Protein AF-0000000082404722 (afdb_homodimer)

Organism: Rhodococcus erythropolis (NCBI:txid1833)

Radius of gyration: 27.26 Å; Cα contacts (8 Å, |Δi|>4): 667; chains: 2; bounding box: 58×121×66 Å

Sequence (352 aa):
MTGVDVEQLDLLPPAKVPKVTERDMLDLLNGRYHKDYANGPRYVGAEHVRSHAGFGAQRTADYMAMDLWPGVPYGSKIALHGHEVKVSRSDWLTELKTPEKAEEFKRYMDYWWLVVSDPAIVKPGELPEGWGLMIKSGNAIRVKKAAPKLDPLPMPKPLMACLLRAVSKTAKRGVAMTGVDVEQLDLLPPAKVPKVTERDMLDLLNGRYHKDYANGPRYVGAEHVRSHAGFGAQRTADYMAMDLWPGVPYGSKIALHGHEVKVSRSDWLTELKTPEKAEEFKRYMDYWWLVVSDPAIVKPGELPEGWGLMIKSGNAIRVKKAAPKLDPLPMPKPLMACLLRAVSKTAKRGVA

Nearest PDB structures (foldseek):
  3dnx-assembly1_A-2  TM=6.876E-01  e=2.064E-07  Ruegeria pomeroyi
  7dq5-assembly1_B  TM=5.515E-01  e=3.996E-01  Embleya scabrispora
  5yz4-assembly1_A  TM=5.253E-01  e=2.112E-01  Schizosaccharomyces pombe 972h-
  8bao-assembly1_B  TM=4.956E-01  e=9.155E-01  Dysgonamonadaceae bacterium
  3dnx-assembly1_A-2  TM=6.877E-01  e=2.052E-07  Ruegeria pomeroyi

Structure (mmCIF, N/CA/C/O backbone):
data_AF-0000000082404722-model_v1
#
loop_
_entity.id
_entity.type
_entity.pdbx_description
1 polymer 'Uncharacterized protein'
#
loop_
_atom_site.group_PDB
_atom_site.id
_atom_site.type_symbol
_atom_site.label_atom_id
_atom_site.label_alt_id
_atom_site.label_comp_id
_atom_site.label_asym_id
_atom_site.label_entity_id
_atom_site.label_seq_id
_atom_site.pdbx_PDB_ins_code
_atom_site.Cartn_x
_atom_site.Cartn_y
_atom_site.Cartn_z
_atom_site.occupancy
_atom_site.B_iso_or_equiv
_atom_site.auth_seq_id
_atom_site.auth_comp_id
_atom_site.auth_asym_id
_atom_site.auth_atom_id
_atom_site.pdbx_PDB_model_num
ATOM 1 N N . MET A 1 1 ? -40.375 56.469 42 1 34.03 1 MET A N 1
ATOM 2 C CA . MET A 1 1 ? -39.094 56.188 41.375 1 34.03 1 MET A CA 1
ATOM 3 C C . MET A 1 1 ? -38.781 54.688 41.375 1 34.03 1 MET A C 1
ATOM 5 O O . MET A 1 1 ? -38.438 54.125 42.406 1 34.03 1 MET A O 1
ATOM 9 N N . THR A 1 2 ? -39.656 53.781 40.719 1 41.72 2 THR A N 1
ATOM 10 C CA . THR A 1 2 ? -39.625 52.312 40.594 1 41.72 2 THR A CA 1
ATOM 11 C C . THR A 1 2 ? -38.375 51.844 39.906 1 41.72 2 THR A C 1
ATOM 13 O O . THR A 1 2 ? -38 52.375 38.812 1 41.72 2 THR A O 1
ATOM 16 N N . GLY A 1 3 ? -37.312 51.562 40.594 1 35.5 3 GLY A N 1
ATOM 17 C CA . GLY A 1 3 ? -36.062 51 40.125 1 35.5 3 GLY A CA 1
ATOM 18 C C . GLY A 1 3 ? -36.25 49.812 39.219 1 35.5 3 GLY A C 1
ATOM 19 O O . GLY A 1 3 ? -36.938 48.844 39.562 1 35.5 3 GLY A O 1
ATOM 20 N N . VAL A 1 4 ? -36.312 49.875 37.875 1 45.81 4 VAL A N 1
ATOM 21 C CA . VAL A 1 4 ? -36.25 48.812 36.875 1 45.81 4 VAL A CA 1
ATOM 22 C C . VAL A 1 4 ? -35.094 47.906 37.188 1 45.81 4 VAL A C 1
ATOM 24 O O . VAL A 1 4 ? -33.938 48.344 37.281 1 45.81 4 VAL A O 1
ATOM 27 N N . ASP A 1 5 ? -35.312 46.812 37.875 1 44.84 5 ASP A N 1
ATOM 28 C CA . ASP A 1 5 ? -34.312 45.75 38.031 1 44.84 5 ASP A CA 1
ATOM 29 C C . ASP A 1 5 ? -33.688 45.406 36.688 1 44.84 5 ASP A C 1
ATOM 31 O O . ASP A 1 5 ? -34.375 44.969 35.781 1 44.84 5 ASP A O 1
ATOM 35 N N . VAL A 1 6 ? -32.656 46.094 36.25 1 46 6 VAL A N 1
ATOM 36 C CA . VAL A 1 6 ? -31.875 45.625 35.094 1 46 6 VAL A CA 1
ATOM 37 C C . VAL A 1 6 ? -31.562 44.156 35.281 1 46 6 VAL A C 1
ATOM 39 O O . VAL A 1 6 ? -30.891 43.75 36.25 1 46 6 VAL A O 1
ATOM 42 N N . GLU A 1 7 ? -32.438 43.25 34.969 1 42.47 7 GLU A N 1
ATOM 43 C CA . GLU A 1 7 ? -32.125 41.812 34.781 1 42.47 7 GLU A CA 1
ATOM 44 C C . GLU A 1 7 ? -30.719 41.656 34.188 1 42.47 7 GLU A C 1
ATOM 46 O O . GLU A 1 7 ? -30.406 42.25 33.156 1 42.47 7 GLU A O 1
ATOM 51 N N . GLN A 1 8 ? -29.641 41.5 34.969 1 44.12 8 GLN A N 1
ATOM 52 C CA . GLN A 1 8 ? -28.344 41 34.531 1 44.12 8 GLN A CA 1
ATOM 53 C C . GLN A 1 8 ? -28.5 39.969 33.406 1 44.12 8 GLN A C 1
ATOM 55 O O . GLN A 1 8 ? -29.078 38.906 33.625 1 44.12 8 GLN A O 1
ATOM 60 N N . LEU A 1 9 ? -28.688 40.344 32.156 1 43.81 9 LEU A N 1
ATOM 61 C CA . LEU A 1 9 ? -28.5 39.375 31.078 1 43.81 9 LEU A CA 1
ATOM 62 C C . LEU A 1 9 ? -27.328 38.469 31.359 1 43.81 9 LEU A C 1
ATOM 64 O O . LEU A 1 9 ? -26.172 38.906 31.453 1 43.81 9 LEU A O 1
ATOM 68 N N . ASP A 1 10 ? -27.438 37.375 32.188 1 47 10 ASP A N 1
ATOM 69 C CA . ASP A 1 10 ? -26.438 36.312 32.25 1 47 10 ASP A CA 1
ATOM 70 C C . ASP A 1 10 ? -25.797 36.094 30.875 1 47 10 ASP A C 1
ATOM 72 O O . ASP A 1 10 ? -26.469 35.656 29.938 1 47 10 ASP A O 1
ATOM 76 N N . LEU A 1 11 ? -24.922 36.906 30.344 1 47.59 11 LEU A N 1
ATOM 77 C CA . LEU A 1 11 ? -24.125 36.531 29.203 1 47.59 11 LEU A CA 1
ATOM 78 C C . LEU A 1 11 ? -23.812 35.031 29.234 1 47.59 11 LEU A C 1
AT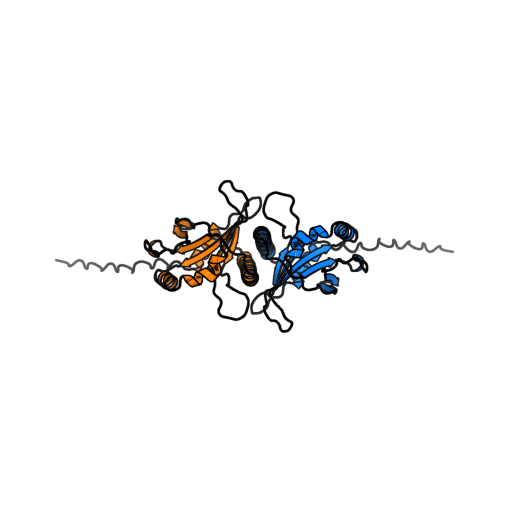OM 80 O O . LEU A 1 11 ? -23.234 34.531 30.203 1 47.59 11 LEU A O 1
ATOM 84 N N . LEU A 1 12 ? -24.703 34.125 28.812 1 55.28 12 LEU A N 1
ATOM 85 C CA . LEU A 1 12 ? -24.312 32.75 28.578 1 55.28 12 LEU A CA 1
ATOM 86 C C . LEU A 1 12 ? -22.828 32.625 28.219 1 55.28 12 LEU A C 1
ATOM 88 O O . LEU A 1 12 ? -22.281 33.531 27.562 1 55.28 12 LEU A O 1
ATOM 92 N N . PRO A 1 13 ? -22.031 32.031 29.047 1 58.25 13 PRO A N 1
ATOM 93 C CA . PRO A 1 13 ? -20.656 31.859 28.609 1 58.25 13 PRO A CA 1
ATOM 94 C C . PRO A 1 13 ? -20.531 31.656 27.109 1 58.25 13 PRO A C 1
ATOM 96 O O . PRO A 1 13 ? -21.453 31.141 26.469 1 58.25 13 PRO A O 1
ATOM 99 N N . PRO A 1 14 ? -19.766 32.406 26.422 1 57.75 14 PRO A N 1
ATOM 100 C CA . PRO A 1 14 ? -19.625 32.188 24.984 1 57.75 14 PRO A CA 1
ATOM 101 C C . PRO A 1 14 ? -19.641 30.703 24.625 1 57.75 14 PRO A C 1
ATOM 103 O O . PRO A 1 14 ? -19.188 29.859 25.406 1 57.75 14 PRO A O 1
ATOM 106 N N . ALA A 1 15 ? -20.609 30.266 23.906 1 55.69 15 ALA A N 1
ATOM 107 C CA . ALA A 1 15 ? -20.688 28.891 23.422 1 55.69 15 ALA A CA 1
ATOM 108 C C . ALA A 1 15 ? -19.312 28.359 23.047 1 55.69 15 ALA A C 1
ATOM 110 O O . ALA A 1 15 ? -18.531 29.047 22.375 1 55.69 15 ALA A O 1
ATOM 111 N N . LYS A 1 16 ? -18.703 27.469 23.859 1 57 16 LYS A N 1
ATOM 112 C CA . LYS A 1 16 ? -17.391 26.875 23.594 1 57 16 LYS A CA 1
ATOM 113 C C . LYS A 1 16 ? -17.328 26.281 22.203 1 57 16 LYS A C 1
ATOM 115 O O . LYS A 1 16 ? -18.141 25.422 21.844 1 57 16 LYS A O 1
ATOM 120 N N . VAL A 1 17 ? -17 26.984 21.156 1 62.75 17 VAL A N 1
ATOM 121 C CA . VAL A 1 17 ? -16.797 26.391 19.844 1 62.75 17 VAL A CA 1
ATOM 122 C C . VAL A 1 17 ? -15.953 25.125 19.969 1 62.75 17 VAL A C 1
ATOM 124 O O . VAL A 1 17 ? -14.891 25.141 20.594 1 62.75 17 VAL A O 1
ATOM 127 N N . PRO A 1 18 ? -16.625 24.047 19.734 1 69.81 18 PRO A N 1
ATOM 128 C CA . PRO A 1 18 ? -15.875 22.797 19.922 1 69.81 18 PRO A CA 1
ATOM 129 C C . PRO A 1 18 ? -14.492 22.844 19.266 1 69.81 18 PRO A C 1
ATOM 131 O O . PRO A 1 18 ? -14.344 23.375 18.172 1 69.81 18 PRO A O 1
ATOM 134 N N . LYS A 1 19 ? -13.492 22.531 20.109 1 88.06 19 LYS A N 1
ATOM 135 C CA . LYS A 1 19 ? -12.102 22.5 19.672 1 88.06 19 LYS A CA 1
ATOM 136 C C . LYS A 1 19 ? -11.914 21.484 18.547 1 88.06 19 LYS A C 1
ATOM 138 O O . LYS A 1 19 ? -12.43 20.375 18.609 1 88.06 19 LYS A O 1
ATOM 143 N N . VAL A 1 20 ? -11.398 21.906 17.375 1 95.62 20 VAL A N 1
ATOM 144 C CA . VAL A 1 20 ? -11.062 21.016 16.266 1 95.62 20 VAL A CA 1
ATOM 145 C C . VAL A 1 20 ? -10.078 19.953 16.734 1 95.62 20 VAL A C 1
ATOM 147 O O . VAL A 1 20 ? -9.078 20.266 17.391 1 95.62 20 VAL A O 1
ATOM 150 N N . THR A 1 21 ? -10.367 18.641 16.453 1 96.75 21 THR A N 1
ATOM 151 C CA . THR A 1 21 ? -9.516 17.531 16.844 1 96.75 21 THR A CA 1
ATOM 152 C C . THR A 1 21 ? -8.672 17.031 15.68 1 96.75 21 THR A C 1
ATOM 154 O O . THR A 1 21 ? -8.883 17.453 14.539 1 96.75 21 THR A O 1
ATOM 157 N N . GLU A 1 22 ? -7.75 16.172 16.047 1 97.44 22 GLU A N 1
ATOM 158 C CA . GLU A 1 22 ? -6.961 15.531 15 1 97.44 22 GLU A CA 1
ATOM 159 C C . GLU A 1 22 ? -7.848 14.711 14.07 1 97.44 22 GLU A C 1
ATOM 161 O O . GLU A 1 22 ? -7.633 14.688 12.859 1 97.44 22 GLU A O 1
ATOM 166 N N . ARG A 1 23 ? -8.773 14.039 14.695 1 96.81 23 ARG A N 1
ATOM 167 C CA . ARG A 1 23 ? -9.711 13.234 13.906 1 96.81 23 ARG A CA 1
ATOM 168 C C . ARG A 1 23 ? -10.43 14.094 12.867 1 96.81 23 ARG A C 1
ATOM 170 O O . ARG A 1 23 ? -10.586 13.68 11.719 1 96.81 23 ARG A O 1
ATOM 177 N N . ASP A 1 24 ? -10.828 15.219 13.227 1 97.25 24 ASP A N 1
ATOM 178 C CA . ASP A 1 24 ? -11.469 16.141 12.297 1 97.25 24 ASP A CA 1
ATOM 179 C C . ASP A 1 24 ? -10.547 16.469 11.125 1 97.25 24 ASP A C 1
ATOM 181 O O . ASP A 1 24 ? -10.984 16.484 9.969 1 97.25 24 ASP A O 1
ATOM 185 N N . MET A 1 25 ? -9.32 16.688 11.453 1 98.38 25 MET A N 1
ATOM 186 C CA . MET A 1 25 ? -8.359 17.078 10.43 1 98.38 25 MET A CA 1
ATOM 187 C C . MET A 1 25 ? -8.07 15.922 9.484 1 98.38 25 MET A C 1
ATOM 189 O O . MET A 1 25 ? -7.934 16.125 8.273 1 98.38 25 MET A O 1
ATOM 193 N N . LEU A 1 26 ? -7.98 14.727 10.039 1 97.81 26 LEU A N 1
ATOM 194 C CA . LEU A 1 26 ? -7.77 13.555 9.195 1 97.81 26 LEU A CA 1
ATOM 195 C C . LEU A 1 26 ? -8.953 13.328 8.266 1 97.81 26 LEU A C 1
ATOM 197 O O . LEU A 1 26 ? -8.781 12.93 7.113 1 97.81 26 LEU A O 1
ATOM 201 N N . ASP A 1 27 ? -10.148 13.594 8.75 1 96.56 27 ASP A N 1
ATOM 202 C CA . ASP A 1 27 ? -11.328 13.492 7.898 1 96.56 27 ASP A CA 1
ATOM 203 C C . ASP A 1 27 ? -11.266 14.484 6.746 1 96.56 27 ASP A C 1
ATOM 205 O O . ASP A 1 27 ? -11.633 14.156 5.613 1 96.56 27 ASP A O 1
ATOM 209 N N . LEU A 1 28 ? -10.836 15.656 7.039 1 97.06 28 LEU A N 1
ATOM 210 C CA . LEU A 1 28 ? -10.703 16.672 5.992 1 97.06 28 LEU A CA 1
ATOM 211 C C . LEU A 1 28 ? -9.633 16.266 4.984 1 97.06 28 LEU A C 1
ATOM 213 O O . LEU A 1 28 ? -9.789 16.484 3.781 1 97.06 28 LEU A O 1
ATOM 217 N N . LEU A 1 29 ? -8.539 15.68 5.473 1 97.56 29 LEU A N 1
ATOM 218 C CA . LEU A 1 29 ? -7.5 15.195 4.57 1 97.56 29 LEU A CA 1
ATOM 219 C C . LEU A 1 29 ? -8.023 14.078 3.682 1 97.56 29 LEU A C 1
ATOM 221 O O . LEU A 1 29 ? -7.746 14.047 2.482 1 97.56 29 LEU A O 1
ATOM 225 N N . ASN A 1 30 ? -8.727 13.203 4.328 1 95.94 30 ASN A N 1
ATOM 226 C CA . ASN A 1 30 ? -9.352 12.156 3.527 1 95.94 30 ASN A CA 1
ATOM 227 C C . ASN A 1 30 ? -10.266 12.742 2.453 1 95.94 30 ASN A C 1
ATOM 229 O O . ASN A 1 30 ? -10.312 12.234 1.331 1 95.94 30 ASN A O 1
ATOM 233 N N . GLY A 1 31 ? -10.992 13.742 2.793 1 93.44 31 GLY A N 1
ATOM 234 C CA . GLY A 1 31 ? -11.812 14.438 1.809 1 93.44 31 GLY A CA 1
ATOM 235 C C . GLY A 1 31 ? -11 15.062 0.692 1 93.44 31 GLY A C 1
ATOM 236 O O . GLY A 1 31 ? -11.359 14.953 -0.482 1 93.44 31 GLY A O 1
ATOM 237 N N . ARG A 1 32 ? -9.969 15.664 1.051 1 93.31 32 ARG A N 1
ATOM 238 C CA . ARG A 1 32 ? -9.102 16.328 0.082 1 93.31 32 ARG A CA 1
ATOM 239 C C . ARG A 1 32 ? -8.531 15.328 -0.917 1 93.31 32 ARG A C 1
ATOM 241 O O . ARG A 1 32 ? -8.43 15.617 -2.109 1 93.31 32 ARG A O 1
ATOM 248 N N . TYR A 1 33 ? -8.195 14.195 -0.389 1 92.19 33 TYR A N 1
ATOM 249 C CA . TYR A 1 33 ? -7.504 13.219 -1.23 1 92.19 33 TYR A CA 1
ATOM 250 C C . TYR A 1 33 ? -8.477 12.18 -1.767 1 92.19 33 TYR A C 1
ATOM 252 O O . TYR A 1 33 ? -8.062 11.148 -2.311 1 92.19 33 TYR A O 1
ATOM 260 N N . HIS A 1 34 ? -9.719 12.391 -1.412 1 82 34 HIS A N 1
ATOM 261 C CA . HIS A 1 34 ? -10.742 11.547 -2.021 1 82 34 HIS A CA 1
ATOM 262 C C . HIS A 1 34 ? -11.211 12.133 -3.348 1 82 34 HIS A C 1
ATOM 264 O O . HIS A 1 34 ? -12.031 13.055 -3.365 1 82 34 HIS A O 1
ATOM 270 N N . LYS A 1 35 ? -10.68 11.797 -4.379 1 73.44 35 LYS A N 1
ATOM 271 C CA . LYS A 1 35 ? -11.125 12.188 -5.715 1 73.44 35 LYS A CA 1
ATOM 272 C C . LYS A 1 35 ? -11.25 10.969 -6.625 1 73.44 35 LYS A C 1
ATOM 274 O O . LYS A 1 35 ? -10.258 10.289 -6.91 1 73.44 35 LYS A O 1
ATOM 279 N N . ASP A 1 36 ? -12.516 10.641 -6.801 1 70 36 ASP A N 1
ATOM 280 C CA . ASP A 1 36 ? -12.789 9.508 -7.672 1 70 36 ASP A CA 1
ATOM 281 C C . ASP A 1 36 ? -13.125 9.969 -9.086 1 70 36 ASP A C 1
ATOM 283 O O . ASP A 1 36 ? -13.844 10.945 -9.273 1 70 36 ASP A O 1
ATOM 287 N N . TYR A 1 37 ? -12.43 9.391 -9.945 1 72.25 37 TYR A N 1
ATOM 288 C CA . TYR A 1 37 ? -12.68 9.625 -11.359 1 72.25 37 TYR A CA 1
ATOM 289 C C . TYR A 1 37 ? -13.117 8.344 -12.062 1 72.25 37 TYR A C 1
ATOM 291 O O . TYR A 1 37 ? -13.125 7.27 -11.453 1 72.25 37 TYR A O 1
ATOM 299 N N . ALA A 1 38 ? -13.648 8.484 -13.227 1 66.12 38 ALA A N 1
ATOM 300 C CA . ALA A 1 38 ? -14.086 7.344 -14.023 1 66.12 38 ALA A CA 1
ATOM 301 C C . ALA A 1 38 ? -13.008 6.262 -14.062 1 66.12 38 ALA A C 1
ATOM 303 O O . ALA A 1 38 ? -13.32 5.066 -14 1 66.12 38 ALA A O 1
ATOM 304 N N . ASN A 1 39 ? -11.75 6.684 -14.031 1 68.44 39 ASN A N 1
ATOM 305 C CA . ASN A 1 39 ? -10.641 5.738 -14.141 1 68.44 39 ASN A CA 1
ATOM 306 C C . ASN A 1 39 ? -10.172 5.266 -12.773 1 68.44 39 ASN A C 1
ATOM 308 O O . ASN A 1 39 ? -9.172 4.547 -12.672 1 68.44 39 ASN A O 1
ATOM 312 N N . GLY A 1 40 ? -10.859 5.727 -11.742 1 76.12 40 GLY A N 1
ATOM 313 C CA . GLY A 1 40 ? -10.477 5.332 -10.398 1 76.12 40 GLY A CA 1
ATOM 314 C C . GLY A 1 40 ? -9.969 6.492 -9.562 1 76.12 40 GLY A C 1
ATOM 315 O O . GLY A 1 40 ? -9.906 7.629 -10.031 1 76.12 40 GLY A O 1
ATOM 316 N N . PRO A 1 41 ? -9.656 6.156 -8.453 1 82.88 41 PRO A N 1
ATOM 317 C CA . PRO A 1 41 ? -9.227 7.238 -7.566 1 82.88 41 PRO A CA 1
ATOM 318 C C . PRO A 1 41 ? -7.863 7.812 -7.953 1 82.88 41 PRO A C 1
ATOM 320 O O . PRO A 1 41 ? -6.984 7.078 -8.398 1 82.88 41 PRO A O 1
ATOM 323 N N . ARG A 1 42 ? -7.684 9.031 -7.758 1 87.5 42 ARG A N 1
ATOM 324 C CA . ARG A 1 42 ? -6.402 9.68 -8.016 1 87.5 42 ARG A CA 1
ATOM 325 C C . ARG A 1 42 ? -5.422 9.43 -6.875 1 87.5 42 ARG A C 1
ATOM 327 O O . ARG A 1 42 ? -4.215 9.328 -7.098 1 87.5 42 ARG A O 1
ATOM 334 N N . TYR A 1 43 ? -6 9.336 -5.711 1 92.5 43 TYR A N 1
ATOM 335 C CA . TYR A 1 43 ? -5.121 9.188 -4.559 1 92.5 43 TYR A CA 1
ATOM 336 C C . TYR A 1 43 ? -5.469 7.93 -3.768 1 92.5 43 TYR A C 1
ATOM 338 O O . TYR A 1 43 ? -6.609 7.461 -3.799 1 92.5 43 TYR A O 1
ATOM 346 N N . VAL A 1 44 ? -4.48 7.441 -3.133 1 94.81 44 VAL A N 1
ATOM 347 C CA . VAL A 1 44 ? -4.668 6.492 -2.043 1 94.81 44 VAL A CA 1
ATOM 348 C C . VAL A 1 44 ? -4.156 7.094 -0.736 1 94.81 44 VAL A C 1
ATOM 350 O O . VAL A 1 44 ? -3.016 7.559 -0.665 1 94.81 44 VAL A O 1
ATOM 353 N N . GLY A 1 45 ? -5.035 7.113 0.231 1 96.38 45 GLY A N 1
ATOM 354 C CA . GLY A 1 45 ? -4.668 7.711 1.505 1 96.38 45 GLY A CA 1
ATOM 355 C C . GLY A 1 45 ? -4.402 6.684 2.59 1 96.38 45 GLY A C 1
ATOM 356 O O . GLY A 1 45 ? -4.918 5.566 2.535 1 96.38 45 GLY A O 1
ATOM 357 N N . ALA A 1 46 ? -3.654 7.082 3.562 1 98 46 ALA A N 1
ATOM 358 C CA . ALA A 1 46 ? -3.312 6.242 4.707 1 98 46 ALA A CA 1
ATOM 359 C C . ALA A 1 46 ? -3.162 7.082 5.977 1 98 46 ALA A C 1
ATOM 361 O O . ALA A 1 46 ? -2.34 8 6.027 1 98 46 ALA A O 1
ATOM 362 N N . GLU A 1 47 ? -3.926 6.738 6.965 1 97.94 47 GLU A N 1
ATOM 363 C CA . GLU A 1 47 ? -3.807 7.395 8.266 1 97.94 47 GLU A CA 1
ATOM 364 C C . GLU A 1 47 ? -2.811 6.668 9.164 1 97.94 47 GLU A C 1
ATOM 366 O O . GLU A 1 47 ? -2.73 5.438 9.141 1 97.94 47 GLU A O 1
ATOM 371 N N . HIS A 1 48 ? -2.098 7.422 9.898 1 97.19 48 HIS A N 1
ATOM 372 C CA . HIS A 1 48 ? -1.265 6.906 10.977 1 97.19 48 HIS A CA 1
ATOM 373 C C . HIS A 1 48 ? -0.315 5.824 10.469 1 97.19 48 HIS A C 1
ATOM 375 O O . HIS A 1 48 ? -0.411 4.664 10.883 1 97.19 48 HIS A O 1
ATOM 381 N N . VAL A 1 49 ? 0.691 6.227 9.695 1 97.12 49 VAL A N 1
ATOM 382 C CA . VAL A 1 49 ? 1.68 5.316 9.133 1 97.12 49 VAL A CA 1
ATOM 383 C C . VAL A 1 49 ? 2.885 5.215 10.062 1 97.12 49 VAL A C 1
ATOM 385 O O . VAL A 1 49 ? 3.6 6.195 10.273 1 97.12 49 VAL A O 1
ATOM 388 N N . ARG A 1 50 ? 3.143 4.09 10.547 1 93.38 50 ARG A N 1
ATOM 389 C CA . ARG A 1 50 ? 4.289 3.861 11.422 1 93.38 50 ARG A CA 1
ATOM 390 C C . ARG A 1 50 ? 5.586 3.816 10.625 1 93.38 50 ARG A C 1
ATOM 392 O O . ARG A 1 50 ? 5.582 3.459 9.445 1 93.38 50 ARG A O 1
ATOM 399 N N . SER A 1 51 ? 6.66 4.125 11.281 1 91.44 51 SER A N 1
ATOM 400 C CA . SER A 1 51 ? 7.953 4.25 10.609 1 91.44 51 SER A CA 1
ATOM 401 C C . SER A 1 51 ? 8.539 2.879 10.297 1 91.44 51 SER A C 1
ATOM 403 O O . SER A 1 51 ? 9.328 2.738 9.359 1 91.44 51 SER A O 1
ATOM 405 N N . HIS A 1 52 ? 8.281 1.979 11.094 1 83.19 52 HIS A N 1
ATOM 406 C CA . HIS A 1 52 ? 8.75 0.622 10.836 1 83.19 52 HIS A CA 1
ATOM 407 C C . HIS A 1 52 ? 7.852 -0.407 11.516 1 83.19 52 HIS A C 1
ATOM 409 O O . HIS A 1 52 ? 7.098 -0.072 12.438 1 83.19 52 HIS A O 1
ATOM 415 N N . ALA A 1 53 ? 8.023 -1.576 10.805 1 72.19 53 ALA A N 1
ATOM 416 C CA . ALA A 1 53 ? 7.297 -2.697 11.398 1 72.19 53 ALA A CA 1
ATOM 417 C C . ALA A 1 53 ? 8.086 -3.318 12.547 1 72.19 53 ALA A C 1
ATOM 419 O O . ALA A 1 53 ? 9.312 -3.227 12.586 1 72.19 53 ALA A O 1
ATOM 420 N N . GLY A 1 54 ? 7.426 -3.818 13.641 1 68.44 54 GLY A N 1
ATOM 421 C CA . GLY A 1 54 ? 8.125 -4.535 14.695 1 68.44 54 GLY A CA 1
ATOM 422 C C . GLY A 1 54 ? 8.039 -3.85 16.047 1 68.44 54 GLY A C 1
ATOM 423 O O . GLY A 1 54 ? 7.125 -3.059 16.281 1 68.44 54 GLY A O 1
ATOM 424 N N . PHE A 1 55 ? 9.109 -4.379 16.766 1 66.69 55 PHE A N 1
ATOM 425 C CA . PHE A 1 55 ? 9.133 -3.953 18.156 1 66.69 55 PHE A CA 1
ATOM 426 C C . PHE A 1 55 ? 10.094 -2.783 18.359 1 66.69 55 PHE A C 1
ATOM 428 O O . PHE A 1 55 ? 11.023 -2.602 17.578 1 66.69 55 PHE A O 1
ATOM 435 N N . GLY A 1 56 ? 9.664 -1.729 18.906 1 66.12 56 GLY A N 1
ATOM 436 C CA . GLY A 1 56 ? 10.484 -0.58 19.234 1 66.12 56 GLY A CA 1
ATOM 437 C C . GLY A 1 56 ? 9.75 0.74 19.125 1 66.12 56 GLY A C 1
ATOM 438 O O . GLY A 1 56 ? 8.57 0.77 18.75 1 66.12 56 GLY A O 1
ATOM 439 N N . ALA A 1 57 ? 10.539 1.648 19.562 1 66.06 57 ALA A N 1
ATOM 440 C CA . ALA A 1 57 ? 9.961 2.988 19.516 1 66.06 57 ALA A CA 1
ATOM 441 C C . ALA A 1 57 ? 9.656 3.408 18.078 1 66.06 57 ALA A C 1
ATOM 443 O O . ALA A 1 57 ? 10.555 3.445 17.234 1 66.06 57 ALA A O 1
ATOM 444 N N . GLN A 1 58 ? 8.453 3.434 17.75 1 82.06 58 GLN A N 1
ATOM 445 C CA . GLN A 1 58 ? 8.008 3.793 16.406 1 82.06 58 GLN A CA 1
ATOM 446 C C . GLN A 1 58 ? 7.43 5.203 16.375 1 82.06 58 GLN A C 1
ATOM 448 O O . GLN A 1 58 ? 6.898 5.68 17.391 1 82.06 58 GLN A O 1
ATOM 453 N N . ARG A 1 59 ? 7.816 5.875 15.344 1 91.06 59 ARG A N 1
ATOM 454 C CA . ARG A 1 59 ? 7.125 7.125 15.047 1 91.06 59 ARG A CA 1
ATOM 455 C C . ARG A 1 59 ? 5.98 6.898 14.062 1 91.06 59 ARG A C 1
ATOM 457 O O . ARG A 1 59 ? 5.938 5.871 13.383 1 91.06 59 ARG A O 1
ATOM 464 N N . THR A 1 60 ? 5.082 7.824 14.164 1 95.38 60 THR A N 1
ATOM 465 C CA . THR A 1 60 ? 3.916 7.719 13.289 1 95.38 60 THR A CA 1
ATOM 466 C C . THR A 1 60 ? 3.723 9 12.492 1 95.38 60 THR A C 1
ATOM 468 O O . THR A 1 60 ? 3.738 10.102 13.055 1 95.38 60 THR A O 1
ATOM 471 N N . ALA A 1 61 ? 3.707 8.891 11.195 1 97.38 61 ALA A N 1
ATOM 472 C CA . ALA A 1 61 ? 3.215 9.992 10.383 1 97.38 61 ALA A CA 1
ATOM 473 C C . ALA A 1 61 ? 1.69 10.062 10.414 1 97.38 61 ALA A C 1
ATOM 475 O O . ALA A 1 61 ? 1.013 9.039 10.344 1 97.38 61 ALA A O 1
ATOM 476 N N . ASP A 1 62 ? 1.136 11.234 10.461 1 98.12 62 ASP A N 1
ATOM 477 C CA . ASP A 1 62 ? -0.305 11.367 10.656 1 98.12 62 ASP A CA 1
ATOM 478 C C . ASP A 1 62 ? -1.071 10.93 9.406 1 98.12 62 ASP A C 1
ATOM 480 O O . ASP A 1 62 ? -2.117 10.281 9.516 1 98.12 62 ASP A O 1
ATOM 484 N N . TYR A 1 63 ? -0.598 11.273 8.289 1 98.5 63 TYR A N 1
ATOM 485 C CA . TYR A 1 63 ? -1.312 10.961 7.055 1 98.5 63 TYR A CA 1
ATOM 486 C C . TYR A 1 63 ? -0.357 10.898 5.867 1 98.5 63 TYR A C 1
ATOM 488 O O . TYR A 1 63 ? 0.563 11.711 5.766 1 98.5 63 TYR A O 1
ATOM 496 N N . MET A 1 64 ? -0.527 9.977 4.961 1 98.56 64 MET A N 1
ATOM 497 C CA . MET A 1 64 ? 0.153 9.922 3.67 1 98.56 64 MET A CA 1
ATOM 498 C C . MET A 1 64 ? -0.851 9.766 2.531 1 98.56 64 MET A C 1
ATOM 500 O O . MET A 1 64 ? -1.914 9.172 2.713 1 98.56 64 MET A O 1
ATOM 504 N N . ALA A 1 65 ? -0.54 10.352 1.423 1 97.06 65 ALA A N 1
ATOM 505 C CA . ALA A 1 65 ? -1.328 10.188 0.204 1 97.06 65 ALA A CA 1
ATOM 506 C C . ALA A 1 65 ? -0.431 9.898 -0.994 1 97.06 65 ALA A C 1
ATOM 508 O O . ALA A 1 65 ? 0.554 10.602 -1.229 1 97.06 65 ALA A O 1
ATOM 509 N N . MET A 1 66 ? -0.709 8.844 -1.662 1 95.56 66 MET A N 1
ATOM 510 C CA . MET A 1 66 ? -0.044 8.555 -2.928 1 95.56 66 MET A CA 1
ATOM 511 C C . MET A 1 66 ? -0.845 9.109 -4.102 1 95.56 66 MET A C 1
ATOM 513 O O . MET A 1 66 ? -2.002 8.734 -4.301 1 95.56 66 MET A O 1
ATOM 517 N N . ASP A 1 67 ? -0.259 10.047 -4.809 1 91.56 67 ASP A N 1
ATOM 518 C CA . ASP A 1 67 ? -0.824 10.523 -6.07 1 91.56 67 ASP A CA 1
ATOM 519 C C . ASP A 1 67 ? -0.542 9.531 -7.199 1 91.56 67 ASP A C 1
ATOM 521 O O . ASP A 1 67 ? 0.616 9.234 -7.492 1 91.56 67 ASP A O 1
ATOM 525 N N . LEU A 1 68 ? -1.57 9.008 -7.895 1 85.88 68 LEU A N 1
ATOM 526 C CA . LEU A 1 68 ? -1.447 7.902 -8.836 1 85.88 68 LEU A CA 1
ATOM 527 C C . LEU A 1 68 ? -1.467 8.406 -10.273 1 85.88 68 LEU A C 1
ATOM 529 O O . LEU A 1 68 ? -1.398 7.617 -11.219 1 85.88 68 LEU A O 1
ATOM 533 N N . TRP A 1 69 ? -1.786 9.539 -10.609 1 77.88 69 TRP A N 1
ATOM 534 C CA . TRP A 1 69 ? -1.98 10.016 -11.977 1 77.88 69 TRP A CA 1
ATOM 535 C C . TRP A 1 69 ? -0.713 10.68 -12.508 1 77.88 69 TRP A C 1
ATOM 537 O O . TRP A 1 69 ? -0.365 11.789 -12.094 1 77.88 69 TRP A O 1
ATOM 547 N N . PRO A 1 70 ? -0.161 9.617 -13.43 1 58.84 70 PRO A N 1
ATOM 548 C CA . PRO A 1 70 ? 1 10.156 -14.141 1 58.84 70 PRO A CA 1
ATOM 549 C C . PRO A 1 70 ? 0.609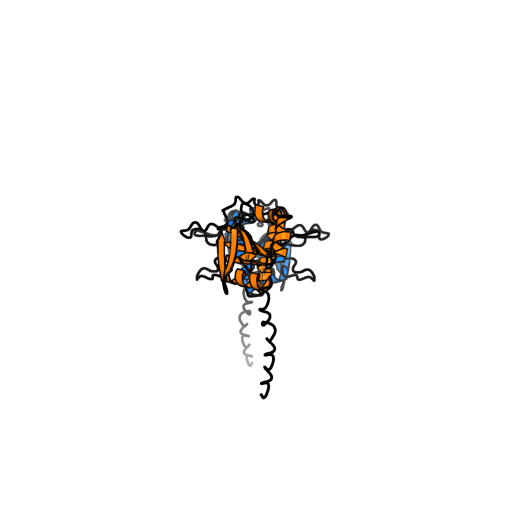 11.094 -15.281 1 58.84 70 PRO A C 1
ATOM 551 O O . PRO A 1 70 ? -0.385 10.859 -15.969 1 58.84 70 PRO A O 1
ATOM 554 N N . GLY A 1 71 ? 1.223 12.43 -15.336 1 55 71 GLY A N 1
ATOM 555 C CA . GLY A 1 71 ? 1.103 13.227 -16.547 1 55 71 GLY A CA 1
ATOM 556 C C . GLY A 1 71 ? 0.025 14.289 -16.469 1 55 71 GLY A C 1
ATOM 557 O O . GLY A 1 71 ? -0.457 14.781 -17.484 1 55 71 GLY A O 1
ATOM 558 N N . VAL A 1 72 ? -0.842 14.453 -15.5 1 48.88 72 VAL A N 1
ATOM 559 C CA . VAL A 1 72 ? -1.72 15.602 -15.711 1 48.88 72 VAL A CA 1
ATOM 560 C C . VAL A 1 72 ? -0.896 16.812 -16.141 1 48.88 72 VAL A C 1
ATOM 562 O O . VAL A 1 72 ? 0.306 16.875 -15.883 1 48.88 72 VAL A O 1
ATOM 565 N N . PRO A 1 73 ? -1.49 17.625 -17.141 1 44.06 73 PRO A N 1
ATOM 566 C CA . PRO A 1 73 ? -0.745 18.766 -17.656 1 44.06 73 PRO A CA 1
ATOM 567 C C . PRO A 1 73 ? 0.197 19.391 -16.625 1 44.06 73 PRO A C 1
ATOM 569 O O . PRO A 1 73 ? 1.21 19.984 -16.984 1 44.06 73 PRO A O 1
ATOM 572 N N . TYR A 1 74 ? -0.252 19.469 -15.492 1 42.19 74 TYR A N 1
ATOM 573 C CA . TYR A 1 74 ? 0.619 20.266 -14.633 1 42.19 74 TYR A CA 1
ATOM 574 C C . TYR A 1 74 ? 1.755 19.422 -14.07 1 42.19 74 TYR A C 1
ATOM 576 O O . TYR A 1 74 ? 2.352 19.766 -13.047 1 42.19 74 TYR A O 1
ATOM 584 N N . GLY A 1 75 ? 2.137 18.297 -14.695 1 46.44 75 GLY A N 1
ATOM 585 C CA . GLY A 1 75 ? 3.32 17.578 -14.258 1 46.44 75 GLY A CA 1
ATOM 586 C C . GLY A 1 75 ? 3.012 16.453 -13.273 1 46.44 75 GLY A C 1
ATOM 587 O O . GLY A 1 75 ? 3.82 16.156 -12.398 1 46.44 75 GLY A O 1
ATOM 588 N N . SER A 1 76 ? 1.765 16 -13.219 1 51.16 76 SER A N 1
ATOM 589 C CA . SER A 1 76 ? 1.43 15.109 -12.117 1 51.16 76 SER A CA 1
ATOM 590 C C . SER A 1 76 ? 2.184 13.789 -12.219 1 51.16 76 SER A C 1
ATOM 592 O O . SER A 1 76 ? 2.221 13.172 -13.289 1 51.16 76 SER A O 1
ATOM 594 N N . LYS A 1 77 ? 3.434 13.555 -11.773 1 74.38 77 LYS A N 1
ATOM 595 C CA . LYS A 1 77 ? 4.199 12.32 -11.602 1 74.38 77 LYS A CA 1
ATOM 596 C C . LYS A 1 77 ? 3.811 11.617 -10.305 1 74.38 77 LYS A C 1
ATOM 598 O O . LYS A 1 77 ? 3.305 12.25 -9.375 1 74.38 77 LYS A O 1
ATOM 603 N N . ILE A 1 78 ? 3.652 10.359 -10.273 1 87.94 78 ILE A N 1
ATOM 604 C CA . ILE A 1 78 ? 3.5 9.57 -9.062 1 87.94 78 ILE A CA 1
ATOM 605 C C . ILE A 1 78 ? 4.301 10.211 -7.926 1 87.94 78 ILE A C 1
ATOM 607 O O . ILE A 1 78 ? 5.484 10.5 -8.086 1 87.94 78 ILE A O 1
ATOM 611 N N . ALA A 1 79 ? 3.51 10.664 -6.918 1 93.38 79 ALA A N 1
ATOM 612 C CA . ALA A 1 79 ? 4.172 11.367 -5.82 1 93.38 79 ALA A CA 1
ATOM 613 C C . ALA A 1 79 ? 3.586 10.953 -4.473 1 93.38 79 ALA A C 1
ATOM 615 O O . ALA A 1 79 ? 2.373 10.773 -4.348 1 93.38 79 ALA A O 1
ATOM 616 N N . LEU A 1 80 ? 4.43 10.828 -3.568 1 96.12 80 LEU A N 1
ATOM 617 C CA . LEU A 1 80 ? 4.039 10.547 -2.191 1 96.12 80 LEU A CA 1
ATOM 618 C C . LEU A 1 80 ? 4.031 11.828 -1.359 1 96.12 80 LEU A C 1
ATOM 620 O O . LEU A 1 80 ? 5.016 12.57 -1.347 1 96.12 80 LEU A O 1
ATOM 624 N N . HIS A 1 81 ? 2.893 12.133 -0.717 1 97.19 81 HIS A N 1
ATOM 625 C CA . HIS A 1 81 ? 2.709 13.258 0.193 1 97.19 81 HIS A CA 1
ATOM 626 C C . HIS A 1 81 ? 2.654 12.789 1.644 1 97.19 81 HIS A C 1
ATOM 628 O O . HIS A 1 81 ? 1.819 11.961 2 1 97.19 81 HIS A O 1
ATOM 634 N N . GLY A 1 82 ? 3.549 13.234 2.436 1 98.38 82 GLY A N 1
ATOM 635 C CA . GLY A 1 82 ? 3.434 13.055 3.873 1 98.38 82 GLY A CA 1
ATOM 636 C C . GLY A 1 82 ? 2.869 14.273 4.582 1 98.38 82 GLY A C 1
ATOM 637 O O . GLY A 1 82 ? 3.07 15.406 4.137 1 98.38 82 GLY A O 1
ATOM 638 N N . HIS A 1 83 ? 2.141 14.047 5.688 1 98.62 83 HIS A N 1
ATOM 639 C CA . HIS A 1 83 ? 1.488 15.133 6.41 1 98.62 83 HIS A CA 1
ATOM 640 C C . HIS A 1 83 ? 1.686 14.992 7.914 1 98.62 83 HIS A C 1
ATOM 642 O O . HIS A 1 83 ? 1.468 13.914 8.477 1 98.62 83 HIS A O 1
ATOM 648 N N . GLU A 1 84 ? 2.057 16.031 8.539 1 98.19 84 GLU A N 1
ATOM 649 C CA . GLU A 1 84 ? 2.031 16.203 9.984 1 98.19 84 GLU A CA 1
ATOM 650 C C . GLU A 1 84 ? 0.913 17.141 10.414 1 98.19 84 GLU A C 1
ATOM 652 O O . GLU A 1 84 ? 0.882 18.297 10 1 98.19 84 GLU A O 1
ATOM 657 N N . VAL A 1 85 ? 0.003 16.672 11.25 1 98.56 85 VAL A N 1
ATOM 658 C CA . VAL A 1 85 ? -1.182 17.422 11.633 1 98.56 85 VAL A CA 1
ATOM 659 C C . VAL A 1 85 ? -0.984 18.016 13.031 1 98.56 85 VAL A C 1
ATOM 661 O O . VAL A 1 85 ? -0.561 17.312 13.953 1 98.56 85 VAL A O 1
ATOM 664 N N . LYS A 1 86 ? -1.216 19.312 13.141 1 98 86 LYS A N 1
ATOM 665 C CA . LYS A 1 86 ? -1.201 19.984 14.438 1 98 86 LYS A CA 1
ATOM 666 C C . LYS A 1 86 ? -2.482 20.781 14.664 1 98 86 LYS A C 1
ATOM 668 O O . LYS A 1 86 ? -2.852 21.609 13.836 1 98 86 LYS A O 1
ATOM 673 N N . VAL A 1 87 ? -3.135 20.578 15.836 1 98.19 87 VAL A N 1
ATOM 674 C CA . VAL A 1 87 ? -4.418 21.219 16.078 1 98.19 87 VAL A CA 1
ATOM 675 C C . VAL A 1 87 ? -4.27 22.281 17.172 1 98.19 87 VAL A C 1
ATOM 677 O O . VAL A 1 87 ? -5.238 22.953 17.531 1 98.19 87 VAL A O 1
ATOM 680 N N . SER A 1 88 ? -3.004 22.438 17.719 1 97.69 88 SER A N 1
ATOM 681 C CA . SER A 1 88 ? -2.742 23.453 18.719 1 97.69 88 SER A CA 1
ATOM 682 C C . SER A 1 88 ? -1.341 24.047 18.562 1 97.69 88 SER A C 1
ATOM 684 O O . SER A 1 88 ? -0.45 23.391 18.016 1 97.69 88 SER A O 1
ATOM 686 N N . ARG A 1 89 ? -1.196 25.234 19.031 1 96.94 89 ARG A N 1
ATOM 687 C CA . ARG A 1 89 ? 0.118 25.875 19.016 1 96.94 89 ARG A CA 1
ATOM 688 C C . ARG A 1 89 ? 1.113 25.094 19.875 1 96.94 89 ARG A C 1
ATOM 690 O O . ARG A 1 89 ? 2.285 24.969 19.516 1 96.94 89 ARG A O 1
ATOM 697 N N . SER A 1 90 ? 0.636 24.578 20.984 1 97.19 90 SER A N 1
ATOM 698 C CA . SER A 1 90 ? 1.5 23.797 21.859 1 97.19 90 SER A CA 1
ATOM 699 C C . SER A 1 90 ? 2.049 22.562 21.141 1 97.19 90 SER A C 1
ATOM 701 O O . SER A 1 90 ? 3.229 22.234 21.281 1 97.19 90 SER A O 1
ATOM 703 N N . ASP A 1 91 ? 1.198 21.922 20.359 1 95.44 91 ASP A N 1
ATOM 704 C CA . ASP A 1 91 ? 1.639 20.766 19.578 1 95.44 91 ASP A CA 1
ATOM 705 C C . ASP A 1 91 ? 2.721 21.156 18.562 1 95.44 91 ASP A C 1
ATOM 707 O O . ASP A 1 91 ? 3.701 20.438 18.391 1 95.44 91 ASP A O 1
ATOM 711 N N . TRP A 1 92 ? 2.494 22.281 17.953 1 97.38 92 TRP A N 1
ATOM 712 C CA . TRP A 1 92 ? 3.445 22.75 16.953 1 97.38 92 TRP A CA 1
ATOM 713 C C . TRP A 1 92 ? 4.785 23.094 17.594 1 97.38 92 TRP A C 1
ATOM 715 O O . TRP A 1 92 ? 5.84 22.719 17.078 1 97.38 92 TRP A O 1
ATOM 725 N N . LEU A 1 93 ? 4.723 23.734 18.719 1 96.5 93 LEU A N 1
ATOM 726 C CA . LEU A 1 93 ? 5.945 24.094 19.422 1 96.5 93 LEU A CA 1
ATOM 727 C C . LEU A 1 93 ? 6.73 22.859 19.828 1 96.5 93 LEU A C 1
ATOM 729 O O . LEU A 1 93 ? 7.965 22.844 19.75 1 96.5 93 LEU A O 1
ATOM 733 N N . THR A 1 94 ? 6.043 21.859 20.219 1 95.12 94 THR A N 1
ATOM 734 C CA . THR A 1 94 ? 6.691 20.594 20.547 1 95.12 94 THR A CA 1
ATOM 735 C C . THR A 1 94 ? 7.379 19.984 19.328 1 95.12 94 THR A C 1
ATOM 737 O O . THR A 1 94 ? 8.516 19.516 19.422 1 95.12 94 THR A O 1
ATOM 740 N N . GLU A 1 95 ? 6.703 20.125 18.156 1 92.69 95 GLU A N 1
ATOM 741 C CA . GLU A 1 95 ? 7.273 19.625 16.906 1 92.69 95 GLU A CA 1
ATOM 742 C C . GLU A 1 95 ? 8.516 20.406 16.516 1 92.69 95 GLU A C 1
ATOM 744 O O . GLU A 1 95 ? 9.5 19.844 16.047 1 92.69 95 GLU A O 1
ATOM 749 N N . LEU A 1 96 ? 8.508 21.656 16.766 1 93.88 96 LEU A N 1
ATOM 750 C CA . LEU A 1 96 ? 9.602 22.547 16.375 1 93.88 96 LEU A CA 1
ATOM 751 C C . LEU A 1 96 ? 10.867 22.234 17.156 1 93.88 96 LEU A C 1
ATOM 753 O O . LEU A 1 96 ? 11.977 22.484 16.688 1 93.88 96 LEU A O 1
ATOM 757 N N . LYS A 1 97 ? 10.625 21.641 18.312 1 92.56 97 LYS A N 1
ATOM 758 C CA . LYS A 1 97 ? 11.773 21.312 19.141 1 92.56 97 LYS A CA 1
ATOM 759 C C . LYS A 1 97 ? 12.562 20.141 18.547 1 92.56 97 LYS A C 1
ATOM 761 O O . LYS A 1 97 ? 13.766 20.016 18.797 1 92.56 97 LYS A O 1
ATOM 766 N N . THR A 1 98 ? 11.852 19.281 17.844 1 91.19 98 THR A N 1
ATOM 767 C CA . THR A 1 98 ? 12.5 18.094 17.297 1 91.19 98 THR A CA 1
ATOM 768 C C . THR A 1 98 ? 12.07 17.859 15.859 1 91.19 98 THR A C 1
ATOM 770 O O . THR A 1 98 ? 11.555 16.781 15.531 1 91.19 98 THR A O 1
ATOM 773 N N . PRO A 1 99 ? 12.367 18.844 15.023 1 82.94 99 PRO A N 1
ATOM 774 C CA . PRO A 1 99 ? 11.906 18.703 13.641 1 82.94 99 PRO A CA 1
ATOM 775 C C . PRO A 1 99 ? 12.547 17.516 12.922 1 82.94 99 PRO A C 1
ATOM 777 O O . PRO A 1 99 ? 11.992 17.016 11.945 1 82.94 99 PRO A O 1
ATOM 780 N N . GLU A 1 100 ? 13.688 17 13.43 1 86.88 100 GLU A N 1
ATOM 781 C CA . GLU A 1 100 ? 14.422 15.898 12.828 1 86.88 100 GLU A CA 1
ATOM 782 C C . GLU A 1 100 ? 13.625 14.602 12.898 1 86.88 100 GLU A C 1
ATOM 784 O O . GLU A 1 100 ? 13.867 13.68 12.125 1 86.88 100 GLU A O 1
ATOM 789 N N . LYS A 1 101 ? 12.625 14.641 13.766 1 89 101 LYS A N 1
ATOM 790 C CA . LYS A 1 101 ? 11.766 13.469 13.875 1 89 101 LYS A CA 1
ATOM 791 C C . LYS A 1 101 ? 10.984 13.242 12.578 1 89 101 LYS A C 1
ATOM 793 O O . LYS A 1 101 ? 10.734 12.102 12.195 1 89 101 LYS A O 1
ATOM 798 N N . ALA A 1 102 ? 10.695 14.312 11.883 1 92.94 102 ALA A N 1
ATOM 799 C CA . ALA A 1 102 ? 9.953 14.219 10.633 1 92.94 102 ALA A CA 1
ATOM 800 C C . ALA A 1 102 ? 10.805 13.578 9.531 1 92.94 102 ALA A C 1
ATOM 802 O O . ALA A 1 102 ? 10.273 13.023 8.57 1 92.94 102 ALA A O 1
ATOM 803 N N . GLU A 1 103 ? 12.133 13.648 9.758 1 94.5 103 GLU A N 1
ATOM 804 C CA . GLU A 1 103 ? 13.047 13.172 8.727 1 94.5 103 GLU A CA 1
ATOM 805 C C . GLU A 1 103 ? 12.945 11.664 8.539 1 94.5 103 GLU A C 1
ATOM 807 O O . GLU A 1 103 ? 13.305 11.133 7.488 1 94.5 103 GLU A O 1
ATOM 812 N N . GLU A 1 104 ? 12.414 11 9.555 1 93.06 104 GLU A N 1
ATOM 813 C CA . GLU A 1 104 ? 12.203 9.555 9.461 1 93.06 104 GLU A CA 1
ATOM 814 C C . GLU A 1 104 ? 11.242 9.211 8.32 1 93.06 104 GLU A C 1
ATOM 816 O O . GLU A 1 104 ? 11.297 8.109 7.77 1 93.06 104 GLU A O 1
ATOM 821 N N . PHE A 1 105 ? 10.43 10.156 7.977 1 97.44 105 PHE A N 1
ATOM 822 C CA . PHE A 1 105 ? 9.461 9.961 6.906 1 97.44 105 PHE A CA 1
ATOM 823 C C . PHE A 1 105 ? 9.789 10.859 5.715 1 97.44 105 PHE A C 1
ATOM 825 O O . PHE A 1 105 ? 9.844 10.391 4.574 1 97.44 105 PHE A O 1
ATOM 832 N N . LYS A 1 106 ? 10.055 12.062 5.992 1 97.69 106 LYS A N 1
ATOM 833 C CA . LYS A 1 106 ? 10.195 13.117 4.996 1 97.69 106 LYS A CA 1
ATOM 834 C C . LYS A 1 106 ? 11.219 12.734 3.928 1 97.69 106 LYS A C 1
ATOM 836 O O . LYS A 1 106 ? 11.031 13.039 2.748 1 97.69 106 LYS A O 1
ATOM 841 N N . ARG A 1 107 ? 12.227 12.055 4.289 1 97.25 107 ARG A N 1
ATOM 842 C CA . ARG A 1 107 ? 13.312 11.727 3.369 1 97.25 107 ARG A CA 1
ATOM 843 C C . ARG A 1 107 ? 12.836 10.758 2.289 1 97.25 107 ARG A C 1
ATOM 845 O O . ARG A 1 107 ? 13.523 10.555 1.285 1 97.25 107 ARG A O 1
ATOM 852 N N . TYR A 1 108 ? 11.68 10.172 2.475 1 96.94 108 TYR A N 1
ATOM 853 C CA . TYR A 1 108 ? 11.141 9.234 1.495 1 96.94 108 TYR A CA 1
ATOM 854 C C . TYR A 1 108 ? 9.953 9.844 0.759 1 96.94 108 TYR A C 1
ATOM 856 O O . TYR A 1 108 ? 9.312 9.18 -0.058 1 96.94 108 TYR A O 1
ATOM 864 N N . MET A 1 109 ? 9.586 11.102 1.057 1 97.5 109 MET A N 1
ATOM 865 C CA . MET A 1 109 ? 8.406 11.758 0.511 1 97.5 109 MET A CA 1
ATOM 866 C C . MET A 1 109 ? 8.781 12.711 -0.617 1 97.5 109 MET A C 1
ATOM 868 O O . MET A 1 109 ? 9.859 13.305 -0.598 1 97.5 109 MET A O 1
ATOM 872 N N . ASP A 1 110 ? 7.926 12.828 -1.581 1 96.25 110 ASP A N 1
ATOM 873 C CA . ASP A 1 110 ? 8.086 13.852 -2.611 1 96.25 110 ASP A CA 1
ATOM 874 C C . ASP A 1 110 ? 7.715 15.234 -2.076 1 96.25 110 ASP A C 1
ATOM 876 O O . ASP A 1 110 ? 8.281 16.25 -2.502 1 96.25 110 ASP A O 1
ATOM 880 N N . TYR A 1 111 ? 6.766 15.227 -1.209 1 97.12 111 TYR A N 1
ATOM 881 C CA . TYR A 1 111 ? 6.289 16.438 -0.559 1 97.12 111 TYR A CA 1
ATOM 882 C C . TYR A 1 111 ? 5.996 16.188 0.917 1 97.12 111 TYR A C 1
ATOM 884 O O . TYR A 1 111 ? 5.527 15.117 1.289 1 97.12 111 TYR A O 1
ATOM 892 N N . TRP A 1 112 ? 6.242 17.156 1.728 1 97.94 112 TRP A N 1
ATOM 893 C CA . TRP A 1 112 ? 5.973 17.094 3.16 1 97.94 112 TRP A CA 1
ATOM 894 C C . TRP A 1 112 ? 5.18 18.297 3.627 1 97.94 112 TRP A C 1
ATOM 896 O O . TRP A 1 112 ? 5.559 19.438 3.354 1 97.94 112 TRP A O 1
ATOM 906 N N . TRP A 1 113 ? 4.102 18.031 4.328 1 98.69 113 TRP A N 1
ATOM 907 C CA . TRP A 1 113 ? 3.148 19.078 4.668 1 98.69 113 TRP A CA 1
ATOM 908 C C . TRP A 1 113 ? 2.936 19.156 6.176 1 98.69 113 TRP A C 1
ATOM 910 O O . TRP A 1 113 ? 2.766 18.125 6.836 1 98.69 113 TRP A O 1
ATOM 920 N N . LEU A 1 114 ? 2.938 20.328 6.648 1 98.5 114 LEU A N 1
ATOM 921 C CA . LEU A 1 114 ? 2.266 20.641 7.91 1 98.5 114 LEU A CA 1
ATOM 922 C C . LEU A 1 114 ? 0.809 21.016 7.668 1 98.5 114 LEU A C 1
ATOM 924 O O . LEU A 1 114 ? 0.517 21.844 6.805 1 98.5 114 LEU A O 1
ATOM 928 N N . VAL A 1 115 ? -0.075 20.406 8.359 1 98.81 115 VAL A N 1
ATOM 929 C CA . VAL A 1 115 ? -1.497 20.719 8.289 1 98.81 115 VAL A CA 1
ATOM 930 C C . VAL A 1 115 ? -1.99 21.219 9.648 1 98.81 115 VAL A C 1
ATOM 932 O O . VAL A 1 115 ? -1.859 20.516 10.648 1 98.81 115 VAL A O 1
ATOM 935 N N . VAL A 1 116 ? -2.594 22.438 9.672 1 98.69 116 VAL A N 1
ATOM 936 C CA . VAL A 1 116 ? -2.986 22.984 10.969 1 98.69 116 VAL A CA 1
ATOM 937 C C . VAL A 1 116 ? -4.469 23.359 10.945 1 98.69 116 VAL A C 1
ATOM 939 O O . VAL A 1 116 ? -5.008 23.719 9.898 1 98.69 116 VAL A O 1
ATOM 942 N N . SER A 1 117 ? -5.07 23.312 12.07 1 98.25 117 SER A N 1
ATOM 943 C CA . SER A 1 117 ? -6.5 23.594 12.195 1 98.25 117 SER A CA 1
ATOM 944 C C . SER A 1 117 ? -6.773 25.094 12.18 1 98.25 117 SER A C 1
ATOM 946 O O . SER A 1 117 ? -7.902 25.516 11.93 1 98.25 117 SER A O 1
ATOM 948 N N . ASP A 1 118 ? -5.707 25.844 12.484 1 97.06 118 ASP A N 1
ATOM 949 C CA . ASP A 1 118 ? -5.797 27.297 12.578 1 97.06 118 ASP A CA 1
ATOM 950 C C . ASP A 1 118 ? -4.5 27.953 12.117 1 97.06 118 ASP A C 1
ATOM 952 O O . ASP A 1 118 ? -3.41 27.547 12.523 1 97.06 118 ASP A O 1
ATOM 956 N N . PRO A 1 119 ? -4.637 28.984 11.25 1 95.69 119 PRO A N 1
ATOM 957 C CA . PRO A 1 119 ? -3.422 29.625 10.734 1 95.69 119 PRO A CA 1
ATOM 958 C C . PRO A 1 119 ? -2.574 30.25 11.844 1 95.69 119 PRO A C 1
ATOM 960 O O . PRO A 1 119 ? -1.366 30.422 11.664 1 95.69 119 PRO A O 1
ATOM 963 N N . ALA A 1 120 ? -3.186 30.562 12.93 1 96.38 120 ALA A N 1
ATOM 964 C CA . ALA A 1 120 ? -2.475 31.219 14.023 1 96.38 120 ALA A CA 1
ATOM 965 C C . ALA A 1 120 ? -1.489 30.266 14.688 1 96.38 120 ALA A C 1
ATOM 967 O O . ALA A 1 120 ? -0.63 30.703 15.469 1 96.38 120 ALA A O 1
ATOM 968 N N . ILE A 1 121 ? -1.577 29.016 14.383 1 97.75 121 ILE A N 1
ATOM 969 C CA . ILE A 1 121 ? -0.748 27.984 15.016 1 97.75 121 ILE A CA 1
ATOM 970 C C . ILE A 1 121 ? 0.703 28.156 14.57 1 97.75 121 ILE A C 1
ATOM 972 O O . ILE A 1 121 ? 1.629 27.922 15.344 1 97.75 121 ILE A O 1
ATOM 976 N N . VAL A 1 122 ? 0.913 28.562 13.336 1 98.06 122 VAL A N 1
ATOM 977 C CA . VAL A 1 122 ? 2.256 28.703 12.781 1 98.06 122 VAL A CA 1
ATOM 978 C C . VAL A 1 122 ? 2.578 30.172 12.562 1 98.06 122 VAL A C 1
ATOM 980 O O . VAL A 1 122 ? 1.93 30.844 11.758 1 98.06 122 VAL A O 1
ATOM 983 N N . LYS A 1 123 ? 3.547 30.609 13.18 1 97.56 123 LYS A N 1
ATOM 984 C CA . LYS A 1 123 ? 3.963 32 13.016 1 97.56 123 LYS A CA 1
ATOM 985 C C . LYS A 1 123 ? 4.938 32.125 11.852 1 97.56 123 LYS A C 1
ATOM 987 O O . LYS A 1 123 ? 5.594 31.172 11.461 1 97.56 123 LYS A O 1
ATOM 992 N N . PRO A 1 124 ? 5.008 33.344 11.289 1 96.44 124 PRO A N 1
ATOM 993 C CA . PRO A 1 124 ? 5.953 33.594 10.188 1 96.44 124 PRO A CA 1
ATOM 994 C C . PRO A 1 124 ? 7.379 33.188 10.547 1 96.44 124 PRO A C 1
ATOM 996 O O . PRO A 1 124 ? 7.844 33.438 11.656 1 96.44 124 PRO A O 1
ATOM 999 N N . GLY A 1 125 ? 7.988 32.438 9.688 1 96.38 125 GLY A N 1
ATOM 1000 C CA . GLY A 1 125 ? 9.383 32.094 9.875 1 96.38 125 GLY A CA 1
ATOM 1001 C C . GLY A 1 125 ? 9.57 30.766 10.594 1 96.38 125 GLY A C 1
ATOM 1002 O O . GLY A 1 125 ? 10.688 30.25 10.688 1 96.38 125 GLY A O 1
ATOM 1003 N N . GLU A 1 126 ? 8.461 30.156 11.078 1 97.44 126 GLU A N 1
ATOM 1004 C CA . GLU A 1 126 ? 8.586 28.953 11.906 1 97.44 126 GLU A CA 1
ATOM 1005 C C . GLU A 1 126 ? 8.57 27.688 11.047 1 97.44 126 GLU A C 1
ATOM 1007 O O . GLU A 1 126 ? 9.047 26.641 11.477 1 97.44 126 GLU A O 1
ATOM 1012 N N . LEU A 1 127 ? 8.031 27.75 9.867 1 97.25 127 LEU A N 1
ATOM 1013 C CA . LEU A 1 127 ? 7.926 26.562 9.016 1 97.25 127 LEU A CA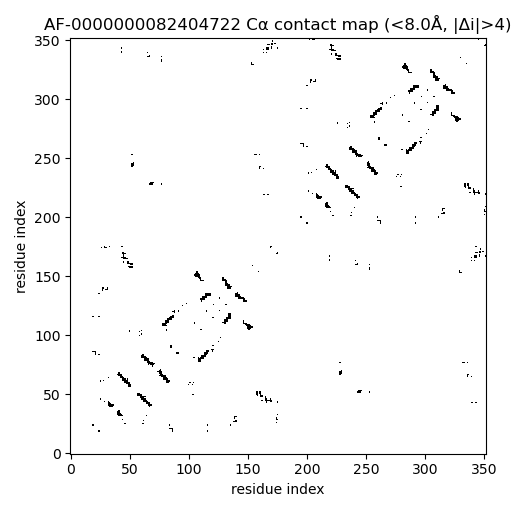 1
ATOM 1014 C C . LEU A 1 127 ? 9.305 26.109 8.539 1 97.25 127 LEU A C 1
ATOM 1016 O O . LEU A 1 127 ? 10.023 26.891 7.902 1 97.25 127 LEU A O 1
ATOM 1020 N N . PRO A 1 128 ? 9.703 24.906 8.844 1 96.5 128 PRO A N 1
ATOM 1021 C CA . PRO A 1 128 ? 11.031 24.422 8.43 1 96.5 128 PRO A CA 1
ATOM 1022 C C . PRO A 1 128 ? 11.203 24.422 6.91 1 96.5 128 PRO A C 1
ATOM 1024 O O . PRO A 1 128 ? 10.219 24.297 6.172 1 96.5 128 PRO A O 1
ATOM 1027 N N . GLU A 1 129 ? 12.453 24.516 6.492 1 94.56 129 GLU A N 1
ATOM 1028 C CA . GLU A 1 129 ? 12.758 24.406 5.07 1 94.56 129 GLU A CA 1
ATOM 1029 C C . GLU A 1 129 ? 12.289 23.078 4.508 1 94.56 129 GLU A C 1
ATOM 1031 O O . GLU A 1 129 ? 12.453 22.031 5.148 1 94.56 129 GLU A O 1
ATOM 1036 N N . GLY A 1 130 ? 11.672 23.141 3.369 1 96.25 130 GLY A N 1
ATOM 1037 C CA . GLY A 1 130 ? 11.25 21.922 2.699 1 96.25 130 GLY A CA 1
ATOM 1038 C C . GLY A 1 130 ? 9.828 21.516 3.033 1 96.25 130 GLY A C 1
ATOM 1039 O O . GLY A 1 130 ? 9.305 20.531 2.49 1 96.25 130 GLY A O 1
ATOM 1040 N N . TRP A 1 131 ? 9.234 22.234 3.977 1 97.75 131 TRP A N 1
ATOM 1041 C CA . TRP A 1 131 ? 7.859 21.906 4.344 1 97.75 131 TRP A CA 1
ATOM 1042 C C . TRP A 1 131 ? 6.871 22.812 3.609 1 97.75 131 TRP A C 1
ATOM 1044 O O . TRP A 1 131 ? 7.168 23.969 3.334 1 97.75 131 TRP A O 1
ATOM 1054 N N . GLY A 1 132 ? 5.738 22.328 3.191 1 98.31 132 GLY A N 1
ATOM 1055 C CA . GLY A 1 132 ? 4.57 23.109 2.836 1 98.31 132 GLY A CA 1
ATOM 1056 C C . GLY A 1 132 ? 3.6 23.297 3.988 1 98.31 132 GLY A C 1
ATOM 1057 O O . GLY A 1 132 ? 3.717 22.625 5.016 1 98.31 132 GLY A O 1
ATOM 1058 N N . LEU A 1 133 ? 2.686 24.203 3.787 1 98.62 133 LEU A N 1
ATOM 1059 C CA . LEU A 1 133 ? 1.714 24.5 4.836 1 98.62 133 LEU A CA 1
ATOM 1060 C C . LEU A 1 133 ? 0.291 24.438 4.289 1 98.62 133 LEU A C 1
ATOM 1062 O O . LEU A 1 133 ? -0.02 25.078 3.285 1 98.62 133 LEU A O 1
ATOM 1066 N N . MET A 1 134 ? -0.491 23.594 4.922 1 98.69 134 MET A N 1
ATOM 1067 C CA . MET A 1 134 ? -1.926 23.516 4.66 1 98.69 134 MET A CA 1
ATOM 1068 C C . MET A 1 134 ? -2.721 23.984 5.883 1 98.69 134 MET A C 1
ATOM 1070 O O . MET A 1 134 ? -2.312 23.734 7.02 1 98.69 134 MET A O 1
ATOM 1074 N N . ILE A 1 135 ? -3.898 24.609 5.652 1 98.5 135 ILE A N 1
ATOM 1075 C CA . ILE A 1 135 ? -4.703 25.141 6.746 1 98.5 135 ILE A CA 1
ATOM 1076 C C . ILE A 1 135 ? -6.168 24.75 6.543 1 98.5 135 ILE A C 1
ATOM 1078 O O . ILE A 1 135 ? -6.652 24.719 5.41 1 98.5 135 ILE A O 1
ATOM 1082 N N . LYS A 1 136 ? -6.758 24.469 7.625 1 98.25 136 LYS A N 1
ATOM 1083 C CA . LYS A 1 136 ? -8.203 24.281 7.582 1 98.25 136 LYS A CA 1
ATOM 1084 C C . LYS A 1 136 ? -8.914 25.578 7.199 1 98.25 136 LYS A C 1
ATOM 1086 O O . LYS A 1 136 ? -8.625 26.641 7.75 1 98.25 136 LYS A O 1
ATOM 1091 N N . SER A 1 137 ? -9.742 25.547 6.258 1 96.44 137 SER A N 1
ATOM 1092 C CA . SER A 1 137 ? -10.609 26.641 5.809 1 96.44 137 SER A CA 1
ATOM 1093 C C . SER A 1 137 ? -12.055 26.156 5.648 1 96.44 137 SER A C 1
ATOM 1095 O O . SER A 1 137 ? -12.406 25.562 4.629 1 96.44 137 SER A O 1
ATOM 1097 N N . GLY A 1 138 ? -12.859 26.438 6.668 1 95 138 GLY A N 1
ATOM 1098 C CA . GLY A 1 138 ? -14.18 25.828 6.668 1 95 138 GLY A CA 1
ATOM 1099 C C . GLY A 1 138 ? -14.148 24.312 6.707 1 95 138 GLY A C 1
ATOM 1100 O O . GLY A 1 138 ? -13.531 23.734 7.598 1 95 138 GLY A O 1
ATOM 1101 N N . ASN A 1 139 ? -14.781 23.688 5.668 1 95.12 139 ASN A N 1
ATOM 1102 C CA . ASN A 1 139 ? -14.828 22.234 5.621 1 95.12 139 ASN A CA 1
ATOM 1103 C C . ASN A 1 139 ? -13.844 21.672 4.594 1 95.12 139 ASN A C 1
ATOM 1105 O O . ASN A 1 139 ? -14.117 20.672 3.945 1 95.12 139 ASN A O 1
ATOM 1109 N N . ALA A 1 140 ? -12.766 22.422 4.457 1 96.62 140 ALA A N 1
ATOM 1110 C CA . ALA A 1 140 ? -11.742 21.984 3.502 1 96.62 140 ALA A CA 1
ATOM 1111 C C . ALA A 1 140 ? -10.344 22.328 4.008 1 96.62 140 ALA A C 1
ATOM 1113 O O . ALA A 1 140 ? -10.195 23.016 5.02 1 96.62 140 ALA A O 1
ATOM 1114 N N . ILE A 1 141 ? -9.383 21.734 3.371 1 97.31 141 ILE A N 1
ATOM 1115 C CA . ILE A 1 141 ? -7.977 22.062 3.584 1 97.31 141 ILE A CA 1
ATOM 1116 C C . ILE A 1 141 ? -7.441 22.859 2.393 1 97.31 141 ILE A C 1
ATOM 1118 O O . ILE A 1 141 ? -7.68 22.484 1.239 1 97.31 141 ILE A O 1
ATOM 1122 N N . ARG A 1 142 ? -6.805 23.953 2.674 1 97.25 142 ARG A N 1
ATOM 1123 C CA . ARG A 1 142 ? -6.215 24.766 1.61 1 97.25 142 ARG A CA 1
ATOM 1124 C C . ARG A 1 142 ? -4.703 24.875 1.783 1 97.25 142 ARG A C 1
ATOM 1126 O O . ARG A 1 142 ? -4.199 24.844 2.908 1 97.25 142 ARG A O 1
ATOM 1133 N N . VAL A 1 143 ? -3.992 25.109 0.647 1 97.94 143 VAL A N 1
ATOM 1134 C CA . VAL A 1 143 ? -2.547 25.312 0.678 1 97.94 143 VAL A CA 1
ATOM 1135 C C . VAL A 1 143 ? -2.234 26.781 0.953 1 97.94 143 VAL A C 1
ATOM 1137 O O . VAL A 1 143 ? -2.662 27.656 0.207 1 97.94 143 VAL A O 1
ATOM 1140 N N . LYS A 1 144 ? -1.557 27.031 2.01 1 98 144 LYS A N 1
ATOM 1141 C CA . LYS A 1 144 ? -1.091 28.375 2.328 1 98 144 LYS A CA 1
ATOM 1142 C C . LYS A 1 144 ? 0.306 28.625 1.764 1 98 144 LYS A C 1
ATOM 1144 O O . LYS A 1 144 ? 0.6 29.719 1.272 1 98 144 LYS A O 1
ATOM 1149 N N . LYS A 1 145 ? 1.149 27.672 1.913 1 98 145 LYS A N 1
ATOM 1150 C CA . LYS A 1 145 ? 2.486 27.656 1.326 1 98 145 LYS A CA 1
ATOM 1151 C C . LYS A 1 145 ? 2.756 26.328 0.611 1 98 145 LYS A C 1
ATOM 1153 O O . LYS A 1 145 ? 2.691 25.266 1.223 1 98 145 LYS A O 1
ATOM 1158 N N . ALA A 1 146 ? 3.092 26.406 -0.649 1 97.75 146 ALA A N 1
ATOM 1159 C CA . ALA A 1 146 ? 3.34 25.203 -1.433 1 97.75 146 ALA A CA 1
ATOM 1160 C C . ALA A 1 146 ? 4.562 24.453 -0.91 1 97.75 146 ALA A C 1
ATOM 1162 O O . ALA A 1 146 ? 5.574 25.062 -0.565 1 97.75 146 ALA A O 1
ATOM 1163 N N . ALA A 1 147 ? 4.402 23.094 -0.822 1 97.81 147 ALA A N 1
ATOM 1164 C CA . ALA A 1 147 ? 5.57 22.281 -0.513 1 97.81 147 ALA A CA 1
ATOM 1165 C C . ALA A 1 147 ? 6.496 22.156 -1.723 1 97.81 147 ALA A C 1
ATOM 1167 O O . ALA A 1 147 ? 6.039 21.891 -2.836 1 97.81 147 ALA A O 1
ATOM 1168 N N . PRO A 1 148 ? 7.754 22.438 -1.507 1 97 148 PRO A N 1
ATOM 1169 C CA . PRO A 1 148 ? 8.664 22.172 -2.621 1 97 148 PRO A CA 1
ATOM 1170 C C . PRO A 1 148 ? 8.82 20.688 -2.918 1 97 148 PRO A C 1
ATOM 1172 O O . PRO A 1 148 ? 8.648 19.859 -2.023 1 97 148 PRO A O 1
ATOM 1175 N N . LYS A 1 149 ? 9.07 20.391 -4.172 1 95.12 149 LYS A N 1
ATOM 1176 C CA . LYS A 1 149 ? 9.414 19.016 -4.508 1 95.12 149 LYS A CA 1
ATOM 1177 C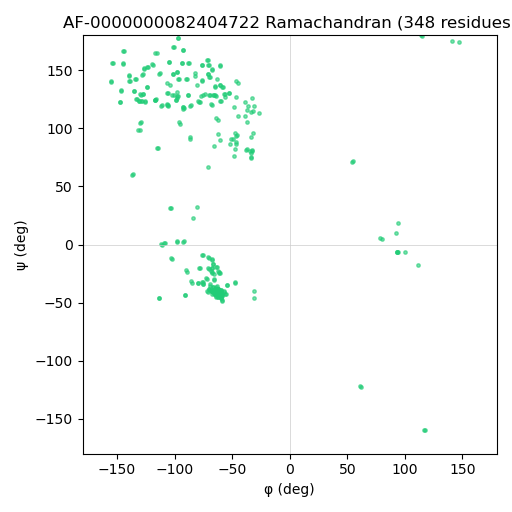 C . LYS A 1 149 ? 10.742 18.609 -3.893 1 95.12 149 LYS A C 1
ATOM 1179 O O . LYS A 1 149 ? 11.75 19.297 -4.062 1 95.12 149 LYS A O 1
ATOM 1184 N N . LEU A 1 150 ? 10.734 17.516 -3.219 1 96 150 LEU A N 1
ATOM 1185 C CA . LEU A 1 150 ? 11.945 16.984 -2.609 1 96 150 LEU A CA 1
ATOM 1186 C C . LEU A 1 150 ? 12.578 15.93 -3.496 1 96 150 LEU A C 1
ATOM 1188 O O . LEU A 1 150 ? 12.148 15.719 -4.633 1 96 150 LEU A O 1
ATOM 1192 N N . ASP A 1 151 ? 13.711 15.391 -3.092 1 94.94 151 ASP A N 1
ATOM 1193 C CA . ASP A 1 151 ? 14.406 14.297 -3.764 1 94.94 151 ASP A CA 1
ATOM 1194 C C . ASP A 1 151 ? 14.43 13.039 -2.891 1 94.94 151 ASP A C 1
ATOM 1196 O O . ASP A 1 151 ? 15.406 12.781 -2.193 1 94.94 151 ASP A O 1
ATOM 1200 N N . PRO A 1 152 ? 13.312 12.289 -2.971 1 96.19 152 PRO A N 1
ATOM 1201 C CA . PRO A 1 152 ? 13.148 11.203 -2.006 1 96.19 152 PRO A CA 1
ATOM 1202 C C . PRO A 1 152 ? 14.125 10.047 -2.242 1 96.19 152 PRO A C 1
ATOM 1204 O O . PRO A 1 152 ? 14.453 9.742 -3.389 1 96.19 152 PRO A O 1
ATOM 1207 N N . LEU A 1 153 ? 14.594 9.438 -1.186 1 95.62 153 LEU A N 1
ATOM 1208 C CA . LEU A 1 153 ? 15.25 8.141 -1.227 1 95.62 153 LEU A CA 1
ATOM 1209 C C . LEU A 1 153 ? 14.242 7.031 -1.516 1 95.62 153 LEU A C 1
ATOM 1211 O O . LEU A 1 153 ? 13.039 7.211 -1.318 1 95.62 153 LEU A O 1
ATOM 1215 N N . PRO A 1 154 ? 14.773 5.902 -2.01 1 93.31 154 PRO A N 1
ATOM 1216 C CA . PRO A 1 154 ? 13.852 4.766 -2.102 1 93.31 154 PRO A CA 1
ATOM 1217 C C . PRO A 1 154 ? 13.289 4.348 -0.744 1 93.31 154 PRO A C 1
ATOM 1219 O O . PRO A 1 154 ? 14.023 4.312 0.247 1 93.31 154 PRO A O 1
ATOM 1222 N N . MET A 1 155 ? 12.047 4.078 -0.739 1 94.75 155 MET A N 1
ATOM 1223 C CA . MET A 1 155 ? 11.406 3.701 0.519 1 94.75 155 MET A CA 1
ATOM 1224 C C . MET A 1 155 ? 11.875 2.324 0.976 1 94.75 155 MET A C 1
ATOM 1226 O O . MET A 1 155 ? 11.805 1.355 0.217 1 94.75 155 MET A O 1
ATOM 1230 N N . PRO A 1 156 ? 12.312 2.258 2.223 1 92 156 PRO A N 1
ATOM 1231 C CA . PRO A 1 156 ? 12.688 0.931 2.717 1 92 156 PRO A CA 1
ATOM 1232 C C . PRO A 1 156 ? 11.484 0.017 2.922 1 92 156 PRO A C 1
ATOM 1234 O O . PRO A 1 156 ? 10.375 0.498 3.188 1 92 156 PRO A O 1
ATOM 1237 N N . LYS A 1 157 ? 11.695 -1.29 2.852 1 90.81 157 LYS A N 1
ATOM 1238 C CA . LYS A 1 157 ? 10.625 -2.281 2.885 1 90.81 157 LYS A CA 1
ATOM 1239 C C . LYS A 1 157 ? 9.82 -2.178 4.176 1 90.81 157 LYS A C 1
ATOM 1241 O O . LYS A 1 157 ? 8.594 -2.299 4.164 1 90.81 157 LYS A O 1
ATOM 1246 N N . PRO A 1 158 ? 10.422 -1.937 5.336 1 89.44 158 PRO A N 1
ATOM 1247 C CA . PRO A 1 158 ? 9.625 -1.837 6.559 1 89.44 158 PRO A CA 1
ATOM 1248 C C . PRO A 1 158 ? 8.633 -0.675 6.523 1 89.44 158 PRO A C 1
ATOM 1250 O O . PRO A 1 158 ? 7.5 -0.809 6.996 1 89.44 158 PRO A O 1
ATOM 1253 N N . LEU A 1 159 ? 9.016 0.438 5.977 1 93.44 159 LEU A N 1
ATOM 1254 C CA . LEU A 1 159 ? 8.094 1.563 5.871 1 93.44 159 LEU A CA 1
ATOM 1255 C C . LEU A 1 159 ? 7 1.274 4.852 1 93.44 159 LEU A C 1
ATOM 1257 O O . LEU A 1 159 ? 5.84 1.637 5.059 1 93.44 159 LEU A O 1
ATOM 1261 N N . MET A 1 160 ? 7.391 0.627 3.805 1 95 160 MET A N 1
ATOM 1262 C CA . MET A 1 160 ? 6.395 0.23 2.814 1 95 160 MET A CA 1
ATOM 1263 C C . MET A 1 160 ? 5.34 -0.684 3.436 1 95 160 MET A C 1
ATOM 1265 O O . MET A 1 160 ? 4.148 -0.527 3.18 1 95 160 MET A O 1
ATOM 1269 N N . ALA A 1 161 ? 5.816 -1.58 4.254 1 93.44 161 ALA A N 1
ATOM 1270 C CA . ALA A 1 161 ? 4.902 -2.488 4.941 1 93.44 161 ALA A CA 1
ATOM 1271 C C . ALA A 1 161 ? 3.916 -1.717 5.816 1 93.44 161 ALA A C 1
ATOM 1273 O O . ALA A 1 161 ? 2.717 -2 5.805 1 93.44 161 ALA A O 1
ATOM 1274 N N . CYS A 1 162 ? 4.398 -0.792 6.473 1 94.56 162 CYS A N 1
ATOM 1275 C CA . CYS A 1 162 ? 3.549 0.021 7.336 1 94.56 162 CYS A CA 1
ATOM 1276 C C . CYS A 1 162 ? 2.57 0.851 6.512 1 94.56 162 CYS A C 1
ATOM 1278 O O . CYS A 1 162 ? 1.415 1.023 6.902 1 94.56 162 CYS A O 1
ATOM 1280 N N . LEU A 1 163 ? 3.059 1.377 5.406 1 97.12 163 LEU A N 1
ATOM 1281 C CA . LEU A 1 163 ? 2.203 2.152 4.516 1 97.12 163 LEU A CA 1
ATOM 1282 C C . LEU A 1 163 ? 1.077 1.29 3.957 1 97.12 163 LEU A C 1
ATOM 1284 O O . LEU A 1 163 ? -0.087 1.697 3.969 1 97.12 163 LEU A O 1
ATOM 1288 N N . LEU A 1 164 ? 1.433 0.091 3.527 1 96.62 164 LEU A N 1
ATOM 1289 C CA . LEU A 1 164 ? 0.43 -0.823 2.988 1 96.62 164 LEU A CA 1
ATOM 1290 C C . LEU A 1 164 ? -0.602 -1.186 4.051 1 96.62 164 LEU A C 1
ATOM 1292 O O . LEU A 1 164 ? -1.803 -1.214 3.771 1 96.62 164 LEU A O 1
ATOM 1296 N N . ARG A 1 165 ? -0.171 -1.45 5.254 1 93.62 165 ARG A N 1
ATOM 1297 C CA . ARG A 1 165 ? -1.07 -1.743 6.363 1 93.62 165 ARG A CA 1
ATOM 1298 C C . ARG A 1 165 ? -2.021 -0.58 6.621 1 93.62 165 ARG A C 1
ATOM 1300 O O . ARG A 1 165 ? -3.225 -0.781 6.793 1 93.62 165 ARG A O 1
ATOM 1307 N N . ALA A 1 166 ? -1.466 0.57 6.645 1 96 166 ALA A N 1
ATOM 1308 C CA . ALA A 1 166 ? -2.258 1.762 6.938 1 96 166 ALA A CA 1
ATOM 1309 C C . ALA A 1 166 ? -3.264 2.037 5.824 1 96 166 ALA A C 1
ATOM 1311 O O . ALA A 1 166 ? -4.383 2.486 6.086 1 96 166 ALA A O 1
ATOM 1312 N N . VAL A 1 167 ? -2.838 1.827 4.578 1 96.62 167 VAL A N 1
ATOM 1313 C CA . VAL A 1 167 ? -3.754 1.976 3.453 1 96.62 167 VAL A CA 1
ATOM 1314 C C . VAL A 1 167 ? -4.934 1.022 3.617 1 96.62 167 VAL A C 1
ATOM 1316 O O . VAL A 1 167 ? -6.09 1.426 3.471 1 96.62 167 VAL A O 1
ATOM 1319 N N . SER A 1 168 ? -4.633 -0.226 3.916 1 94.69 168 SER A N 1
ATOM 1320 C CA . SER A 1 168 ? -5.68 -1.229 4.094 1 94.69 168 SER A CA 1
ATOM 1321 C C . SER A 1 168 ? -6.637 -0.838 5.215 1 94.69 168 SER A C 1
ATOM 1323 O O . SER A 1 168 ? -7.855 -0.894 5.043 1 94.69 168 SER A O 1
ATOM 1325 N N . LYS A 1 169 ? -6.102 -0.378 6.312 1 92.94 169 LYS A N 1
ATOM 1326 C CA . LYS A 1 169 ? -6.906 0.026 7.465 1 92.94 169 LYS A CA 1
ATOM 1327 C C . LYS A 1 169 ? -7.773 1.234 7.129 1 92.94 169 LYS A C 1
ATOM 1329 O O . LYS A 1 169 ? -8.953 1.275 7.488 1 92.94 169 LYS A O 1
ATOM 1334 N N . THR A 1 170 ? -7.215 2.203 6.438 1 95.44 170 THR A N 1
ATOM 1335 C CA . THR A 1 170 ? -7.922 3.428 6.082 1 95.44 170 THR A CA 1
ATOM 1336 C C . THR A 1 170 ? -9.047 3.133 5.098 1 95.44 170 THR A C 1
ATOM 1338 O O . THR A 1 170 ? -10.148 3.678 5.223 1 95.44 170 THR A O 1
ATOM 1341 N N . ALA A 1 171 ? -8.773 2.279 4.156 1 92.75 171 ALA A N 1
ATOM 1342 C CA . ALA A 1 171 ? -9.766 1.914 3.148 1 92.75 171 ALA A CA 1
ATOM 1343 C C . ALA A 1 171 ? -10.961 1.211 3.785 1 92.75 171 ALA A C 1
ATOM 1345 O O . ALA A 1 171 ? -12.109 1.432 3.383 1 92.75 171 ALA A O 1
ATOM 1346 N N . LYS A 1 172 ? -10.758 0.366 4.758 1 89.5 172 LYS A N 1
ATOM 1347 C CA . LYS A 1 172 ? -11.812 -0.404 5.406 1 89.5 172 LYS A CA 1
ATOM 1348 C C . LYS A 1 172 ? -12.742 0.505 6.203 1 89.5 172 LYS A C 1
ATOM 1350 O O . LYS A 1 172 ? -13.906 0.164 6.43 1 89.5 172 LYS A O 1
ATOM 1355 N N . ARG A 1 173 ? -12.227 1.609 6.562 1 84.75 173 ARG A N 1
ATOM 1356 C CA . ARG A 1 173 ? -13.047 2.553 7.316 1 84.75 173 ARG A CA 1
ATOM 1357 C C . ARG A 1 173 ? -14.047 3.258 6.41 1 84.75 173 ARG A C 1
ATOM 1359 O O . ARG A 1 173 ? -15.039 3.816 6.887 1 84.75 173 ARG A O 1
ATOM 1366 N N . GLY A 1 174 ? -13.953 3.098 5.133 1 73 174 GLY A N 1
ATOM 1367 C CA . GLY A 1 174 ? -14.883 3.68 4.176 1 73 174 GLY A CA 1
ATOM 1368 C C . GLY A 1 174 ? -14.602 5.145 3.889 1 73 174 GLY A C 1
ATOM 1369 O O . GLY A 1 174 ? -15.469 5.859 3.383 1 73 174 GLY A O 1
ATOM 1370 N N . VAL A 1 175 ? -13.539 5.652 4.434 1 55.5 175 VAL A N 1
ATOM 1371 C CA . VAL A 1 175 ? -13.242 7.066 4.211 1 55.5 175 VAL A CA 1
ATOM 1372 C C . VAL A 1 175 ? -12.484 7.234 2.898 1 55.5 175 VAL A C 1
ATOM 1374 O O . VAL A 1 175 ? -12.469 8.328 2.322 1 55.5 175 VAL A O 1
ATOM 1377 N N . ALA A 1 176 ? -11.656 6.133 2.646 1 48.56 176 ALA A N 1
ATOM 1378 C CA . ALA A 1 176 ? -10.82 6.316 1.464 1 48.56 176 ALA A CA 1
ATOM 1379 C C . ALA A 1 176 ? -11.227 5.359 0.348 1 48.56 176 ALA A C 1
ATOM 1381 O O . ALA A 1 176 ? -11.719 4.258 0.615 1 48.56 176 ALA A O 1
ATOM 1382 N N . MET B 1 1 ? -41.406 -65.438 -24.328 1 34 1 MET B N 1
ATOM 1383 C CA . MET B 1 1 ? -40.094 -64.875 -24.391 1 34 1 MET B CA 1
ATOM 1384 C C . MET B 1 1 ? -40.188 -63.312 -24.453 1 34 1 MET B C 1
ATOM 1386 O O . MET B 1 1 ? -40.375 -62.75 -25.531 1 34 1 MET B O 1
ATOM 1390 N N . THR B 1 2 ? -40.969 -62.625 -23.5 1 42.25 2 THR B N 1
ATOM 1391 C CA . THR B 1 2 ? -41.281 -61.219 -23.391 1 42.25 2 THR B CA 1
ATOM 1392 C C . THR B 1 2 ? -40 -60.406 -23.172 1 42.25 2 THR B C 1
ATOM 1394 O O . THR B 1 2 ? -39.156 -60.75 -22.344 1 42.25 2 THR B O 1
ATOM 1397 N N . GLY B 1 3 ? -39.406 -59.875 -24.203 1 34.34 3 GLY B N 1
ATOM 1398 C CA . GLY B 1 3 ? -38.25 -59 -24.203 1 34.34 3 GLY B CA 1
ATOM 1399 C C . GLY B 1 3 ? -38.375 -57.844 -23.234 1 34.34 3 GLY B C 1
ATOM 1400 O O . GLY B 1 3 ? -39.312 -57.062 -23.281 1 34.34 3 GLY B O 1
ATOM 1401 N N . VAL B 1 4 ? -37.938 -57.906 -21.953 1 47.75 4 VAL B N 1
ATOM 1402 C CA . VAL B 1 4 ? -37.75 -56.812 -20.984 1 47.75 4 VAL B CA 1
ATOM 1403 C C . VAL B 1 4 ? -37.031 -55.656 -21.672 1 47.75 4 VAL B C 1
ATOM 1405 O O . VAL B 1 4 ? -35.969 -55.812 -22.234 1 47.75 4 VAL B O 1
ATOM 1408 N N . ASP B 1 5 ? -37.781 -54.688 -22.188 1 45.56 5 ASP B N 1
ATOM 1409 C CA . ASP B 1 5 ? -37.188 -53.438 -22.672 1 45.56 5 ASP B CA 1
ATOM 1410 C C . ASP B 1 5 ? -36.188 -52.875 -21.656 1 45.56 5 ASP B C 1
ATOM 1412 O O . ASP B 1 5 ? -36.562 -52.562 -20.531 1 45.56 5 ASP B O 1
ATOM 1416 N N . VAL B 1 6 ? -34.938 -53.25 -21.688 1 48.03 6 VAL B N 1
ATOM 1417 C CA . VAL B 1 6 ? -33.906 -52.562 -20.938 1 48.03 6 VAL B CA 1
ATOM 1418 C C . VAL B 1 6 ? -34 -51.062 -21.156 1 48.03 6 VAL B C 1
ATOM 1420 O O . VAL B 1 6 ? -33.875 -50.562 -22.281 1 48.03 6 VAL B O 1
ATOM 1423 N N . GLU B 1 7 ? -34.969 -50.375 -20.516 1 44.06 7 GLU B N 1
ATOM 1424 C CA . GLU B 1 7 ? -34.906 -48.938 -20.453 1 44.06 7 GLU B CA 1
ATOM 1425 C C . GLU B 1 7 ? -33.469 -48.406 -20.406 1 44.06 7 GLU B C 1
ATOM 1427 O O . GLU B 1 7 ? -32.688 -48.875 -19.578 1 44.06 7 GLU B O 1
ATOM 1432 N N . GLN B 1 8 ? -32.875 -48.031 -21.484 1 45.97 8 GLN B N 1
ATOM 1433 C CA . GLN B 1 8 ? -31.672 -47.219 -21.547 1 45.97 8 GLN B CA 1
ATOM 1434 C C . GLN B 1 8 ? -31.609 -46.219 -20.422 1 45.97 8 GLN B C 1
ATOM 1436 O O . GLN B 1 8 ? -32.469 -45.312 -20.328 1 45.97 8 GLN B O 1
ATOM 1441 N N . LEU B 1 9 ? -31.234 -46.594 -19.203 1 46.62 9 LEU B N 1
ATOM 1442 C CA . LEU B 1 9 ? -30.859 -45.562 -18.234 1 46.62 9 LEU B CA 1
ATOM 1443 C C . LEU B 1 9 ? -30.109 -44.406 -18.906 1 46.62 9 LEU B C 1
ATOM 1445 O O . LEU B 1 9 ? -29.031 -44.625 -19.469 1 46.62 9 LEU B O 1
ATOM 1449 N N . ASP B 1 10 ? -30.828 -43.438 -19.531 1 48.97 10 ASP B N 1
ATOM 1450 C CA . ASP B 1 10 ? -30.188 -42.188 -19.922 1 48.97 10 ASP B CA 1
ATOM 1451 C C . ASP B 1 10 ? -29.109 -41.781 -18.922 1 48.97 10 ASP B C 1
ATOM 1453 O O . ASP B 1 10 ? -29.422 -41.5 -17.766 1 48.97 10 ASP B O 1
ATOM 1457 N N . LEU B 1 11 ? -27.953 -42.406 -18.922 1 51.38 11 LEU B N 1
ATOM 1458 C CA . LEU B 1 11 ? -26.828 -41.844 -18.188 1 51.38 11 LEU B CA 1
ATOM 1459 C C . LEU B 1 11 ? -26.875 -40.312 -18.234 1 51.38 11 LEU B C 1
ATOM 1461 O O . LEU B 1 11 ? -26.859 -39.719 -19.312 1 51.38 11 LEU B O 1
ATOM 1465 N N . LEU B 1 12 ? -27.672 -39.625 -17.406 1 55.09 12 LEU B N 1
ATOM 1466 C CA . LEU B 1 12 ? -27.5 -38.188 -17.297 1 55.09 12 LEU B CA 1
ATOM 1467 C C . LEU B 1 12 ? -26.047 -37.781 -17.516 1 55.09 12 LEU B C 1
ATOM 1469 O O . LEU B 1 12 ? -25.125 -38.531 -17.141 1 55.09 12 LEU B O 1
ATOM 1473 N N . PRO B 1 13 ? -25.797 -36.969 -18.547 1 58.81 13 PRO B N 1
ATOM 1474 C CA . PRO B 1 13 ? -24.406 -36.5 -18.672 1 58.81 13 PRO B CA 1
ATOM 1475 C C . PRO B 1 13 ? -23.781 -36.188 -17.328 1 58.81 13 PRO B C 1
ATOM 1477 O O . PRO B 1 13 ? -24.469 -35.812 -16.391 1 58.81 13 PRO B O 1
ATOM 1480 N N . PRO B 1 14 ? -22.641 -36.812 -16.953 1 53.12 14 PRO B N 1
ATOM 1481 C CA . PRO B 1 14 ? -22.031 -36.469 -15.672 1 53.12 14 PRO B CA 1
ATOM 1482 C C . PRO B 1 14 ? -22.188 -34.969 -15.344 1 53.12 14 PRO B C 1
ATOM 1484 O O . PRO B 1 14 ? -22.188 -34.125 -16.25 1 53.12 14 PRO B O 1
ATOM 1487 N N . ALA B 1 15 ? -22.812 -34.594 -14.328 1 58.31 15 ALA B N 1
ATOM 1488 C CA . ALA B 1 15 ? -22.984 -33.25 -13.836 1 58.31 15 ALA B CA 1
ATOM 1489 C C . ALA B 1 15 ? -21.703 -32.438 -14.016 1 58.31 15 ALA B C 1
ATOM 1491 O O . ALA B 1 15 ? -20.609 -32.938 -13.75 1 58.31 15 ALA B O 1
ATOM 1492 N N . LYS B 1 16 ? -21.797 -31.547 -14.875 1 58.34 16 LYS B N 1
ATOM 1493 C CA . LYS B 1 16 ? -20.641 -30.703 -15.141 1 58.34 16 LYS B CA 1
ATOM 1494 C C . LYS B 1 16 ? -20.078 -30.125 -13.844 1 58.34 16 LYS B C 1
ATOM 1496 O O . LYS B 1 16 ? -20.781 -29.422 -13.117 1 58.34 16 LYS B O 1
ATOM 1501 N N . VAL B 1 17 ? -19.094 -30.781 -13.125 1 60 17 VAL B N 1
ATOM 1502 C CA . VAL B 1 17 ? -18.453 -30.141 -11.992 1 60 17 VAL B CA 1
ATOM 1503 C C . VAL B 1 17 ? -18.016 -28.734 -12.383 1 60 17 VAL B C 1
ATOM 1505 O O . VAL B 1 17 ? -17.344 -28.547 -13.406 1 60 17 VAL B O 1
ATOM 1508 N N . PRO B 1 18 ? -18.547 -27.766 -11.734 1 69.19 18 PRO B N 1
ATOM 1509 C CA . PRO B 1 18 ? -18.219 -26.406 -12.156 1 69.19 18 PRO B CA 1
ATOM 1510 C C . PRO B 1 18 ? -16.719 -26.125 -12.156 1 69.19 18 PRO B C 1
ATOM 1512 O O . PRO B 1 18 ? -16 -26.578 -11.25 1 69.19 18 PRO B O 1
ATOM 1515 N N . LYS B 1 19 ? -16.266 -25.656 -13.297 1 87.81 19 LYS B N 1
ATOM 1516 C CA . LYS B 1 19 ? -14.859 -25.328 -13.5 1 87.81 19 LYS B CA 1
ATOM 1517 C C . LYS B 1 19 ? -14.406 -24.234 -12.531 1 87.81 19 LYS B C 1
ATOM 1519 O O . LYS B 1 19 ? -15.117 -23.25 -12.32 1 87.81 19 LYS B O 1
ATOM 1524 N N . VAL B 1 20 ? -13.344 -24.469 -11.711 1 95.56 20 VAL B N 1
ATOM 1525 C CA . VAL B 1 20 ? -12.734 -23.484 -10.82 1 95.56 20 VAL B CA 1
ATOM 1526 C C . VAL B 1 20 ? -12.289 -22.266 -11.625 1 95.56 20 VAL B C 1
ATOM 1528 O O . VAL B 1 20 ? -11.633 -22.406 -12.664 1 95.56 20 VAL B O 1
ATOM 1531 N N . THR B 1 21 ? -12.68 -21.031 -11.188 1 96.75 21 THR B N 1
ATOM 1532 C CA . THR B 1 21 ? -12.32 -19.781 -11.867 1 96.75 21 THR B CA 1
ATOM 1533 C C . THR B 1 21 ? -11.164 -19.094 -11.156 1 96.75 21 THR B C 1
ATOM 1535 O O . THR B 1 21 ? -10.773 -19.484 -10.055 1 96.75 21 THR B O 1
ATOM 1538 N N . GLU B 1 22 ? -10.68 -18.094 -11.859 1 97.38 22 GLU B N 1
ATOM 1539 C CA . GLU B 1 22 ? -9.656 -17.25 -11.234 1 97.38 22 GLU B CA 1
ATOM 1540 C C . GLU B 1 22 ? -10.195 -16.594 -9.969 1 97.38 22 GLU B C 1
ATOM 1542 O O . GLU B 1 22 ? -9.484 -16.469 -8.969 1 97.38 22 GLU B O 1
ATOM 1547 N N . ARG B 1 23 ? -11.414 -16.125 -10.086 1 96.75 23 ARG B N 1
ATOM 1548 C CA . ARG B 1 23 ? -12.055 -15.484 -8.938 1 96.75 23 ARG B CA 1
ATOM 1549 C C . ARG B 1 23 ? -12.062 -16.422 -7.734 1 96.75 23 ARG B C 1
ATOM 1551 O O . ARG B 1 23 ? -11.781 -15.992 -6.609 1 96.75 23 ARG B O 1
ATOM 1558 N N . ASP B 1 24 ? -12.352 -17.625 -7.938 1 97.19 24 ASP B N 1
ATOM 1559 C CA . ASP B 1 24 ? -12.328 -18.609 -6.867 1 97.19 24 ASP B CA 1
ATOM 1560 C C . ASP B 1 24 ? -10.945 -18.703 -6.23 1 97.19 24 ASP B C 1
ATOM 1562 O O . ASP B 1 24 ? -10.828 -18.75 -5.004 1 97.19 24 ASP B O 1
ATOM 1566 N N . MET B 1 25 ? -9.977 -18.703 -7.062 1 98.38 25 MET B N 1
ATOM 1567 C CA . MET B 1 25 ? -8.609 -18.844 -6.578 1 98.38 25 MET B CA 1
ATOM 1568 C C . MET B 1 25 ? -8.172 -17.609 -5.797 1 98.38 25 MET B C 1
ATOM 1570 O O . MET B 1 25 ? -7.484 -17.719 -4.781 1 98.38 25 MET B O 1
ATOM 1574 N N . LEU B 1 26 ? -8.555 -16.438 -6.285 1 97.81 26 LEU B N 1
ATOM 1575 C CA . LEU B 1 26 ? -8.234 -15.211 -5.57 1 97.81 26 LEU B CA 1
ATOM 1576 C C . LEU B 1 26 ? -8.922 -15.18 -4.203 1 97.81 26 LEU B C 1
ATOM 1578 O O . LEU B 1 26 ? -8.336 -14.711 -3.227 1 97.81 26 LEU B O 1
ATOM 1582 N N . ASP B 1 27 ? -10.109 -15.703 -4.125 1 96.56 27 ASP B N 1
ATOM 1583 C CA . ASP B 1 27 ? -10.805 -15.789 -2.842 1 96.56 27 ASP B CA 1
ATOM 1584 C C . ASP B 1 27 ? -10.055 -16.703 -1.875 1 96.56 27 ASP B C 1
ATOM 1586 O O . ASP B 1 27 ? -9.945 -16.406 -0.685 1 96.56 27 ASP B O 1
ATOM 1590 N N . LEU B 1 28 ? -9.578 -17.781 -2.391 1 97.12 28 LEU B N 1
ATOM 1591 C CA . LEU B 1 28 ? -8.805 -18.703 -1.557 1 97.12 28 LEU B CA 1
ATOM 1592 C C . LEU B 1 28 ? -7.504 -18.062 -1.097 1 97.12 28 LEU B C 1
ATOM 1594 O O . LEU B 1 28 ? -7.074 -18.25 0.043 1 97.12 28 LEU B O 1
ATOM 1598 N N . LEU B 1 29 ? -6.879 -17.297 -1.987 1 97.56 29 LEU B N 1
ATOM 1599 C CA . LEU B 1 29 ? -5.664 -16.578 -1.605 1 97.56 29 LEU B CA 1
ATOM 1600 C C . LEU B 1 29 ? -5.957 -15.547 -0.524 1 97.56 29 LEU B C 1
ATOM 1602 O O . LEU B 1 29 ? -5.195 -15.406 0.435 1 97.56 29 LEU B O 1
ATOM 1606 N N . ASN B 1 30 ? -7.02 -14.844 -0.751 1 95.94 30 ASN B N 1
ATOM 1607 C CA . ASN B 1 30 ? -7.422 -13.898 0.289 1 95.94 30 ASN B CA 1
ATOM 1608 C C . ASN B 1 30 ? -7.645 -14.602 1.625 1 95.94 30 ASN B C 1
ATOM 1610 O O . ASN B 1 30 ? -7.293 -14.07 2.678 1 95.94 30 ASN B O 1
ATOM 1614 N N . GLY B 1 31 ? -8.227 -15.758 1.592 1 93.5 31 GLY B N 1
ATOM 1615 C CA . GLY B 1 31 ? -8.383 -16.547 2.801 1 93.5 31 GLY B CA 1
ATOM 1616 C C . GLY B 1 31 ? -7.062 -16.953 3.422 1 93.5 31 GLY B C 1
ATOM 1617 O O . GLY B 1 31 ? -6.887 -16.875 4.641 1 93.5 31 GLY B O 1
ATOM 1618 N N . ARG B 1 32 ? -6.199 -17.359 2.617 1 93.31 32 ARG B N 1
ATOM 1619 C CA . ARG B 1 32 ? -4.887 -17.797 3.08 1 93.31 32 ARG B CA 1
ATOM 1620 C C . ARG B 1 32 ? -4.141 -16.656 3.779 1 93.31 32 ARG B C 1
ATOM 1622 O O . ARG B 1 32 ? -3.48 -16.875 4.797 1 93.31 32 ARG B O 1
ATOM 1629 N N . TYR B 1 33 ? -4.301 -15.523 3.215 1 92.06 33 TYR B N 1
ATOM 1630 C CA . TYR B 1 33 ? -3.52 -14.398 3.723 1 92.06 33 TYR B CA 1
ATOM 1631 C C . TYR B 1 33 ? -4.344 -13.547 4.68 1 92.06 33 TYR B C 1
ATOM 1633 O O . TYR B 1 33 ? -3.939 -12.445 5.047 1 92.06 33 TYR B O 1
ATOM 1641 N N . HIS B 1 34 ? -5.535 -14 4.91 1 82.12 34 HIS B N 1
ATOM 1642 C CA . HIS B 1 34 ? -6.336 -13.352 5.941 1 82.12 34 HIS B CA 1
ATOM 1643 C C . HIS B 1 34 ? -6.051 -13.945 7.316 1 82.12 34 HIS B C 1
ATOM 1645 O O . HIS B 1 34 ? -6.578 -15.008 7.66 1 82.12 34 HIS B O 1
ATOM 1651 N N . LYS B 1 35 ? -5.184 -13.453 8.016 1 74.12 35 LYS B N 1
ATOM 1652 C CA . LYS B 1 35 ? -4.906 -13.852 9.391 1 74.12 35 LYS B CA 1
ATOM 1653 C C . LYS B 1 35 ? -4.855 -12.633 10.312 1 74.12 35 LYS B C 1
ATOM 1655 O O . LYS B 1 35 ? -3.988 -11.773 10.164 1 74.12 35 LYS B O 1
ATOM 1660 N N . ASP B 1 36 ? -5.957 -12.578 11.055 1 70.31 36 ASP B N 1
ATOM 1661 C CA . ASP B 1 36 ? -6.039 -11.469 12 1 70.31 36 ASP B CA 1
ATOM 1662 C C . ASP B 1 36 ? -5.629 -11.922 13.398 1 70.31 36 ASP B C 1
ATOM 1664 O O . ASP B 1 36 ? -5.98 -13.023 13.836 1 70.31 36 ASP B O 1
ATOM 1668 N N . TYR B 1 37 ? -4.75 -11.195 13.883 1 72.44 37 TYR B N 1
ATOM 1669 C CA . TYR B 1 37 ? -4.309 -11.414 15.258 1 72.44 37 TYR B CA 1
ATOM 1670 C C . TYR B 1 37 ? -4.656 -10.211 16.125 1 72.44 37 TYR B C 1
ATOM 1672 O O . TYR B 1 37 ? -5.141 -9.195 15.633 1 72.44 37 TYR B O 1
ATOM 1680 N N . ALA B 1 38 ? -4.594 -10.383 17.422 1 66.12 38 ALA B N 1
ATOM 1681 C CA . ALA B 1 38 ? -4.859 -9.312 18.375 1 66.12 38 ALA B CA 1
ATOM 1682 C C . ALA B 1 38 ? -4.117 -8.039 18 1 66.12 38 ALA B C 1
ATOM 1684 O O . ALA B 1 38 ? -4.652 -6.934 18.125 1 66.12 38 ALA B O 1
ATOM 1685 N N . ASN B 1 39 ? -2.938 -8.195 17.391 1 68.38 39 ASN B N 1
ATOM 1686 C CA . ASN B 1 39 ? -2.102 -7.051 17.047 1 68.38 39 ASN B CA 1
ATOM 1687 C C . ASN B 1 39 ? -2.371 -6.559 15.633 1 68.38 39 ASN B C 1
ATOM 1689 O O . ASN B 1 39 ? -1.678 -5.668 15.141 1 68.38 39 ASN B O 1
ATOM 1693 N N . GLY B 1 40 ? -3.322 -7.191 14.977 1 75.94 40 GLY B N 1
ATOM 1694 C CA . GLY B 1 40 ? -3.65 -6.793 13.617 1 75.94 40 GLY B CA 1
ATOM 1695 C C . GLY B 1 40 ? -3.344 -7.871 12.586 1 75.94 40 GLY B C 1
ATOM 1696 O O . GLY B 1 40 ? -2.869 -8.953 12.938 1 75.94 40 GLY B O 1
ATOM 1697 N N . PRO B 1 41 ? -3.615 -7.543 11.484 1 82.5 41 PRO B N 1
ATOM 1698 C CA . PRO B 1 41 ? -3.416 -8.562 10.445 1 82.5 41 PRO B CA 1
ATOM 1699 C C . PRO B 1 41 ? -1.939 -8.844 10.172 1 82.5 41 PRO B C 1
ATOM 1701 O O . PRO B 1 41 ? -1.112 -7.93 10.227 1 82.5 41 PRO B O 1
ATOM 1704 N N . ARG B 1 42 ? -1.635 -10.016 9.852 1 87.31 42 ARG B N 1
ATOM 1705 C CA . ARG B 1 42 ? -0.272 -10.391 9.492 1 87.31 42 ARG B CA 1
ATOM 1706 C C . ARG B 1 42 ? 0.039 -10 8.055 1 87.31 42 ARG B C 1
ATOM 1708 O O . ARG B 1 42 ? 1.175 -9.641 7.73 1 87.31 42 ARG B O 1
ATOM 1715 N N . TYR B 1 43 ? -0.993 -10.078 7.254 1 92.25 43 TYR B N 1
ATOM 1716 C CA . TYR B 1 43 ? -0.751 -9.805 5.84 1 92.25 43 TYR B CA 1
ATOM 1717 C C . TYR B 1 43 ? -1.645 -8.68 5.34 1 92.25 43 TYR B C 1
ATOM 1719 O O . TYR B 1 43 ? -2.727 -8.445 5.883 1 92.25 43 TYR B O 1
ATOM 1727 N N . VAL B 1 44 ? -1.154 -8.039 4.355 1 94.69 44 VAL B N 1
ATOM 1728 C CA . VAL B 1 44 ? -1.979 -7.188 3.502 1 94.69 44 VAL B CA 1
ATOM 1729 C C . VAL B 1 44 ? -1.984 -7.738 2.078 1 94.69 44 VAL B C 1
ATOM 1731 O O . VAL B 1 44 ? -0.925 -7.977 1.494 1 94.69 44 VAL B O 1
ATOM 1734 N N . GLY B 1 45 ? -3.172 -7.977 1.597 1 96.31 45 GLY B N 1
ATOM 1735 C CA . GLY B 1 45 ? -3.293 -8.547 0.265 1 96.31 45 GLY B CA 1
ATOM 1736 C C . GLY B 1 45 ? -3.729 -7.539 -0.781 1 96.31 45 GLY B C 1
ATOM 1737 O O . GLY B 1 45 ? -4.375 -6.539 -0.456 1 96.31 45 GLY B O 1
ATOM 1738 N N . ALA B 1 46 ? -3.418 -7.832 -2.002 1 98 46 ALA B N 1
ATOM 1739 C CA . ALA B 1 46 ? -3.779 -6.996 -3.143 1 98 46 ALA B CA 1
ATOM 1740 C C . ALA B 1 46 ? -4.039 -7.844 -4.383 1 98 46 ALA B C 1
ATOM 1742 O O . ALA B 1 46 ? -3.158 -8.578 -4.836 1 98 46 ALA B O 1
ATOM 1743 N N . GLU B 1 47 ? -5.203 -7.711 -4.918 1 97.88 47 GLU B N 1
ATOM 1744 C CA . GLU B 1 47 ? -5.539 -8.383 -6.168 1 97.88 47 GLU B CA 1
ATOM 1745 C C . GLU B 1 47 ? -5.195 -7.516 -7.375 1 97.88 47 GLU B C 1
ATOM 1747 O O . GLU B 1 47 ? -5.359 -6.297 -7.332 1 97.88 47 GLU B O 1
ATOM 1752 N N . HIS B 1 48 ? -4.742 -8.148 -8.383 1 97.19 48 HIS B N 1
ATOM 1753 C CA . HIS B 1 48 ? -4.586 -7.527 -9.695 1 97.19 48 HIS B CA 1
ATOM 1754 C C . HIS B 1 48 ? -3.74 -6.258 -9.602 1 97.19 48 HIS B C 1
ATOM 1756 O O . HIS B 1 48 ? -4.23 -5.16 -9.875 1 97.19 48 HIS B O 1
ATOM 1762 N N . VAL B 1 49 ? -2.432 -6.422 -9.375 1 97.12 49 VAL B N 1
ATOM 1763 C CA . VAL B 1 49 ? -1.494 -5.312 -9.258 1 97.12 49 VAL B CA 1
ATOM 1764 C C . VAL B 1 49 ? -0.862 -5.02 -10.617 1 97.12 49 VAL B C 1
ATOM 1766 O O . VAL B 1 49 ? -0.138 -5.855 -11.164 1 97.12 49 VAL B O 1
ATOM 1769 N N . ARG B 1 50 ? -1.071 -3.883 -11.109 1 93.44 50 ARG B N 1
ATOM 1770 C CA . ARG B 1 50 ? -0.489 -3.477 -12.391 1 93.44 50 ARG B CA 1
ATOM 1771 C C . ARG B 1 50 ? 0.991 -3.145 -12.234 1 93.44 50 ARG B C 1
ATOM 1773 O O . ARG B 1 50 ? 1.432 -2.738 -11.156 1 93.44 50 ARG B O 1
ATOM 1780 N N . SER B 1 51 ? 1.71 -3.273 -13.297 1 91.44 51 SER B N 1
ATOM 1781 C CA . SER B 1 51 ? 3.16 -3.109 -13.266 1 91.44 51 SER B CA 1
ATOM 1782 C C . SER B 1 51 ? 3.547 -1.637 -13.172 1 91.44 51 SER B C 1
ATOM 1784 O O . SER B 1 51 ? 4.617 -1.302 -12.664 1 91.44 51 SER B O 1
ATOM 1786 N N . HIS B 1 52 ? 2.785 -0.839 -13.734 1 83.25 52 HIS B N 1
ATOM 1787 C CA . HIS B 1 52 ? 3.039 0.594 -13.641 1 83.25 52 HIS B CA 1
ATOM 1788 C C . HIS B 1 52 ? 1.751 1.394 -13.805 1 83.25 52 HIS B C 1
ATOM 1790 O O . HIS B 1 52 ? 0.755 0.875 -14.312 1 83.25 52 HIS B O 1
ATOM 1796 N N . ALA B 1 53 ? 1.992 2.598 -13.188 1 72 53 ALA B N 1
ATOM 1797 C CA . ALA B 1 53 ? 0.873 3.521 -13.352 1 72 53 ALA B CA 1
ATOM 1798 C C . ALA B 1 53 ? 0.937 4.23 -14.695 1 72 53 ALA B C 1
ATOM 1800 O O . ALA B 1 53 ? 2.012 4.359 -15.289 1 72 53 ALA B O 1
ATOM 1801 N N . GLY B 1 54 ? -0.214 4.578 -15.328 1 68.62 54 GLY B N 1
ATOM 1802 C CA . GLY B 1 5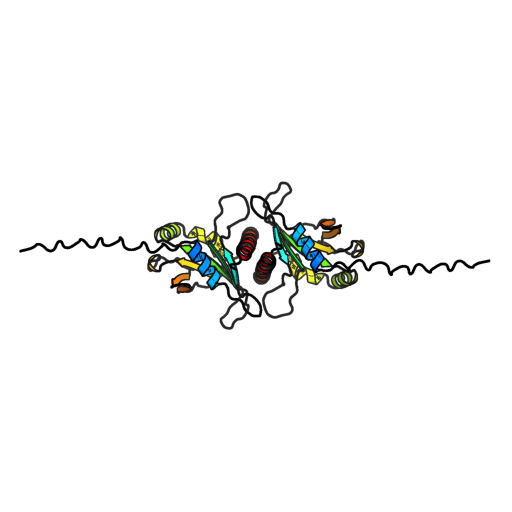4 ? -0.198 5.371 -16.547 1 68.62 54 GLY B CA 1
ATOM 1803 C C . GLY B 1 54 ? -0.757 4.633 -17.75 1 68.62 54 GLY B C 1
ATOM 1804 O O . GLY B 1 54 ? -1.528 3.684 -17.594 1 68.62 54 GLY B O 1
ATOM 1805 N N . PHE B 1 55 ? -0.243 5.309 -18.828 1 67.12 55 PHE B N 1
ATOM 1806 C CA . PHE B 1 55 ? -0.763 4.836 -20.109 1 67.12 55 PHE B CA 1
ATOM 1807 C C . PHE B 1 55 ? 0.208 3.859 -20.75 1 67.12 55 PHE B C 1
ATOM 1809 O O . PHE B 1 55 ? 1.404 3.871 -20.453 1 67.12 55 PHE B O 1
ATOM 1816 N N . GLY B 1 56 ? -0.251 2.773 -21.172 1 66.75 56 GLY B N 1
ATOM 1817 C CA . GLY B 1 56 ? 0.549 1.8 -21.906 1 66.75 56 GLY B CA 1
ATOM 1818 C C . GLY B 1 56 ? 0.233 0.365 -21.531 1 66.75 56 GLY B C 1
ATOM 1819 O O . GLY B 1 56 ? -0.606 0.118 -20.656 1 66.75 56 GLY B O 1
ATOM 1820 N N . ALA B 1 57 ? 0.92 -0.403 -22.297 1 66.69 57 ALA B N 1
ATOM 1821 C CA . ALA B 1 57 ? 0.712 -1.83 -22.062 1 66.69 57 ALA B CA 1
ATOM 1822 C C . ALA B 1 57 ? 1.184 -2.232 -20.672 1 66.69 57 ALA B C 1
ATOM 1824 O O . ALA B 1 57 ? 2.348 -2.027 -20.312 1 66.69 57 ALA B O 1
ATOM 1825 N N . GLN B 1 58 ? 0.288 -2.516 -19.844 1 82.12 58 GLN B N 1
ATOM 1826 C CA . GLN B 1 58 ? 0.588 -2.904 -18.469 1 82.12 58 GLN B CA 1
ATOM 1827 C C . GLN B 1 58 ? 0.368 -4.402 -18.266 1 82.12 58 GLN B C 1
ATOM 1829 O O . GLN B 1 58 ? -0.448 -5.016 -18.953 1 82.12 58 GLN B O 1
ATOM 1834 N N . ARG B 1 59 ? 1.292 -4.941 -17.531 1 91.12 59 ARG B N 1
ATOM 1835 C CA . ARG B 1 59 ? 1.062 -6.289 -17.016 1 91.12 59 ARG B CA 1
ATOM 1836 C C . ARG B 1 59 ? 0.445 -6.246 -15.625 1 91.12 59 ARG B C 1
ATOM 1838 O O . ARG B 1 59 ? 0.502 -5.223 -14.945 1 91.12 59 ARG B O 1
ATOM 1845 N N . THR B 1 60 ? -0.215 -7.34 -15.367 1 95.38 60 THR B N 1
ATOM 1846 C CA . THR B 1 60 ? -0.877 -7.422 -14.062 1 95.38 60 THR B CA 1
ATOM 1847 C C . THR B 1 60 ? -0.445 -8.68 -13.32 1 95.38 60 THR B C 1
ATOM 1849 O O . THR B 1 60 ? -0.455 -9.773 -13.883 1 95.38 60 THR B O 1
ATOM 1852 N N . ALA B 1 61 ? 0.079 -8.508 -12.148 1 97.38 61 ALA B N 1
ATOM 1853 C CA . ALA B 1 61 ? 0.217 -9.656 -11.242 1 97.38 61 ALA B CA 1
ATOM 1854 C C . ALA B 1 61 ? -1.124 -10.016 -10.617 1 97.38 61 ALA B C 1
ATOM 1856 O O . ALA B 1 61 ? -1.885 -9.141 -10.203 1 97.38 61 ALA B O 1
ATOM 1857 N N . ASP B 1 62 ? -1.398 -11.281 -10.461 1 98.19 62 ASP B N 1
ATOM 1858 C CA . ASP B 1 62 ? -2.725 -11.695 -10.016 1 98.19 62 ASP B CA 1
ATOM 1859 C C . ASP B 1 62 ? -2.941 -11.367 -8.539 1 98.19 62 ASP B C 1
ATOM 1861 O O . ASP B 1 62 ? -4.035 -10.953 -8.148 1 98.19 62 ASP B O 1
ATOM 1865 N N . TYR B 1 63 ? -1.969 -11.562 -7.762 1 98.5 63 TYR B N 1
ATOM 1866 C CA . TYR B 1 63 ? -2.121 -11.344 -6.328 1 98.5 63 TYR B CA 1
ATOM 1867 C C . TYR B 1 63 ? -0.776 -11.047 -5.676 1 98.5 63 TYR B C 1
ATOM 1869 O O . TYR B 1 63 ? 0.236 -11.656 -6.02 1 98.5 63 TYR B O 1
ATOM 1877 N N . MET B 1 64 ? -0.713 -10.125 -4.75 1 98.5 64 MET B N 1
ATOM 1878 C CA . MET B 1 64 ? 0.437 -9.883 -3.883 1 98.5 64 MET B CA 1
ATOM 1879 C C . MET B 1 64 ? 0.021 -9.875 -2.416 1 98.5 64 MET B C 1
ATOM 1881 O O . MET B 1 64 ? -1.107 -9.5 -2.088 1 98.5 64 MET B O 1
ATOM 1885 N N . ALA B 1 65 ? 0.899 -10.336 -1.575 1 97 65 ALA B N 1
ATOM 1886 C CA . ALA B 1 65 ? 0.705 -10.281 -0.129 1 97 65 ALA B CA 1
ATOM 1887 C C . ALA B 1 65 ? 1.957 -9.766 0.573 1 97 65 ALA B C 1
ATOM 1889 O O . ALA B 1 65 ? 3.061 -10.258 0.326 1 97 65 ALA B O 1
ATOM 1890 N N . MET B 1 66 ? 1.797 -8.758 1.336 1 95.38 66 MET B N 1
ATOM 1891 C CA . MET B 1 66 ? 2.875 -8.289 2.199 1 95.38 66 MET B CA 1
ATOM 1892 C C . MET B 1 66 ? 2.789 -8.93 3.578 1 95.38 66 MET B C 1
ATOM 1894 O O . MET B 1 66 ? 1.785 -8.781 4.277 1 95.38 66 MET B O 1
ATOM 1898 N N . ASP B 1 67 ? 3.789 -9.68 3.926 1 91.38 67 ASP B N 1
ATOM 1899 C CA . ASP B 1 67 ? 3.928 -10.211 5.281 1 91.38 67 ASP B CA 1
ATOM 1900 C C . ASP B 1 67 ? 4.477 -9.148 6.227 1 91.38 67 ASP B C 1
ATOM 1902 O O . ASP B 1 67 ? 5.57 -8.617 6.016 1 91.38 67 ASP B O 1
ATOM 1906 N N . LEU B 1 68 ? 3.773 -8.797 7.332 1 85.81 68 LEU B N 1
ATOM 1907 C CA . LEU B 1 68 ? 4.066 -7.645 8.172 1 85.81 68 LEU B CA 1
ATOM 1908 C C . LEU B 1 68 ? 4.77 -8.07 9.453 1 85.81 68 LEU B C 1
ATOM 1910 O O . LEU B 1 68 ? 5.078 -7.234 10.305 1 85.81 68 LEU B O 1
ATOM 1914 N N . TRP B 1 69 ? 4.891 -9.211 9.859 1 77.62 69 TRP B N 1
ATOM 1915 C CA . TRP B 1 69 ? 5.41 -9.641 11.156 1 77.62 69 TRP B CA 1
ATOM 1916 C C . TRP B 1 69 ? 6.887 -10.008 11.055 1 77.62 69 TRP B C 1
ATOM 1918 O O . TRP B 1 69 ? 7.242 -11.031 10.477 1 77.62 69 TRP B O 1
ATOM 1928 N N . PRO B 1 70 ? 7.566 -8.797 11.734 1 59.22 70 PRO B N 1
ATOM 1929 C CA . PRO B 1 70 ? 9 -9.07 11.844 1 59.22 70 PRO B CA 1
ATOM 1930 C C . PRO B 1 70 ? 9.336 -9.984 13.016 1 59.22 70 PRO B C 1
ATOM 1932 O O . PRO B 1 70 ? 8.75 -9.859 14.094 1 59.22 70 PRO B O 1
ATOM 1935 N N . GLY B 1 71 ? 10.031 -11.188 12.805 1 54.97 71 GLY B N 1
ATOM 1936 C CA . GLY B 1 71 ? 10.57 -11.914 13.945 1 54.97 71 GLY B CA 1
ATOM 1937 C C . GLY B 1 71 ? 9.859 -13.227 14.211 1 54.97 71 GLY B C 1
ATOM 1938 O O . GLY B 1 71 ? 10.078 -13.859 15.242 1 54.97 71 GLY B O 1
ATOM 1939 N N . VAL B 1 72 ? 8.688 -13.547 13.75 1 48.5 72 VAL B N 1
ATOM 1940 C CA . VAL B 1 72 ? 8.273 -14.867 14.211 1 48.5 72 VAL B CA 1
ATOM 1941 C C . VAL B 1 72 ? 9.438 -15.844 14.062 1 48.5 72 VAL B C 1
ATOM 1943 O O . VAL B 1 72 ? 10.328 -15.641 13.234 1 48.5 72 VAL B O 1
ATOM 1946 N N . PRO B 1 73 ? 9.594 -16.766 15.172 1 42.38 73 PRO B N 1
ATOM 1947 C CA . PRO B 1 73 ? 10.719 -17.703 15.141 1 42.38 73 PRO B CA 1
ATOM 1948 C C . PRO B 1 73 ? 11.109 -18.125 13.727 1 42.38 73 PRO B C 1
ATOM 1950 O O . PRO B 1 73 ? 12.25 -18.516 13.484 1 42.38 73 PRO B O 1
ATOM 1953 N N . TYR B 1 74 ? 10.172 -18.453 12.977 1 39.44 74 TYR B N 1
ATOM 1954 C CA . TYR B 1 74 ? 10.633 -19.125 11.773 1 39.44 74 TYR B CA 1
ATOM 1955 C C . TYR B 1 74 ? 11.125 -18.141 10.727 1 39.44 74 TYR B C 1
ATOM 1957 O O . TYR B 1 74 ? 11.102 -18.422 9.531 1 39.44 74 TY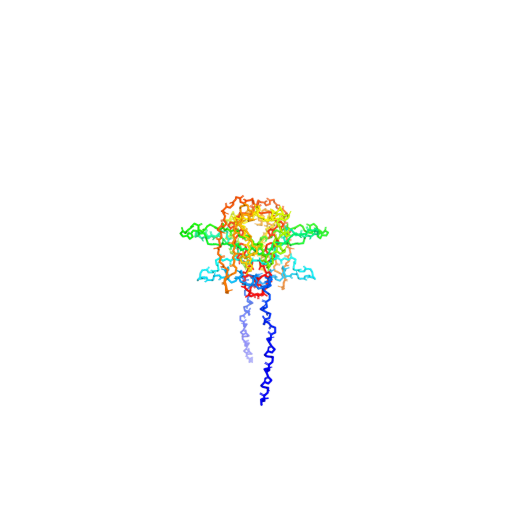R B O 1
ATOM 1965 N N . GLY B 1 75 ? 11.695 -17 11.055 1 45.84 75 GLY B N 1
ATOM 1966 C CA . GLY B 1 75 ? 12.398 -16.156 10.102 1 45.84 75 GLY B CA 1
ATOM 1967 C C . GLY B 1 75 ? 11.5 -15.102 9.469 1 45.84 75 GLY B C 1
ATOM 1968 O O . GLY B 1 75 ? 11.734 -14.688 8.328 1 45.84 75 GLY B O 1
ATOM 1969 N N . SER B 1 76 ? 10.234 -14.859 9.93 1 52.41 76 SER B N 1
ATOM 1970 C CA . SER B 1 76 ? 9.234 -14.148 9.148 1 52.41 76 SER B CA 1
ATOM 1971 C C . SER B 1 76 ? 9.57 -12.664 9.039 1 52.41 76 SER B C 1
ATOM 1973 O O . SER B 1 76 ? 9.562 -11.945 10.039 1 52.41 76 SER B O 1
ATOM 1975 N N . LYS B 1 77 ? 10.648 -12.172 8.359 1 73.56 77 LYS B N 1
ATOM 1976 C CA . LYS B 1 77 ? 10.969 -10.805 7.98 1 73.56 77 LYS B CA 1
ATOM 1977 C C . LYS B 1 77 ? 9.93 -10.242 7.016 1 73.56 77 LYS B C 1
ATOM 1979 O O . LYS B 1 77 ? 9.219 -11 6.348 1 73.56 77 LYS B O 1
ATOM 1984 N N . ILE B 1 78 ? 9.594 -9.023 7.125 1 87.75 78 ILE B N 1
ATOM 1985 C CA . ILE B 1 78 ? 8.805 -8.32 6.121 1 87.75 78 ILE B CA 1
ATOM 1986 C C . ILE B 1 78 ? 9.148 -8.852 4.73 1 87.75 78 ILE B C 1
ATOM 1988 O O . ILE B 1 78 ? 10.32 -8.93 4.359 1 87.75 78 ILE B O 1
ATOM 1992 N N . ALA B 1 79 ? 8.117 -9.484 4.145 1 93.19 79 ALA B N 1
A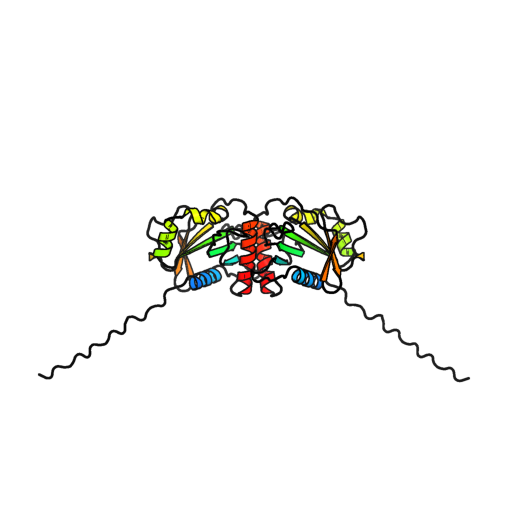TOM 1993 C CA . ALA B 1 79 ? 8.367 -10.086 2.838 1 93.19 79 ALA B CA 1
ATOM 1994 C C . ALA B 1 79 ? 7.188 -9.867 1.896 1 93.19 79 ALA B C 1
ATOM 1996 O O . ALA B 1 79 ? 6.031 -9.93 2.314 1 93.19 79 ALA B O 1
ATOM 1997 N N . LEU B 1 80 ? 7.516 -9.609 0.718 1 95.94 80 LEU B N 1
ATOM 1998 C CA . LEU B 1 80 ? 6.516 -9.469 -0.336 1 95.94 80 LEU B CA 1
ATOM 1999 C C . LEU B 1 80 ? 6.398 -10.758 -1.146 1 95.94 80 LEU B C 1
ATOM 2001 O O . LEU B 1 80 ? 7.406 -11.289 -1.624 1 95.94 80 LEU B O 1
ATOM 2005 N N . HIS B 1 81 ? 5.188 -11.312 -1.239 1 97.12 81 HIS B N 1
ATOM 2006 C CA . HIS B 1 81 ? 4.852 -12.492 -2.031 1 97.12 81 HIS B CA 1
ATOM 2007 C C . HIS B 1 81 ? 4.078 -12.102 -3.289 1 97.12 81 HIS B C 1
ATOM 2009 O O . HIS B 1 81 ? 3.031 -11.461 -3.207 1 97.12 81 HIS B O 1
ATOM 2015 N N . GLY B 1 82 ? 4.605 -12.406 -4.414 1 98.31 82 GLY B N 1
ATOM 2016 C CA . GLY B 1 82 ? 3.842 -12.32 -5.648 1 98.31 82 GLY B CA 1
ATOM 2017 C C . GLY B 1 82 ? 3.275 -13.656 -6.094 1 98.31 82 GLY B C 1
ATOM 2018 O O . GLY B 1 82 ? 3.865 -14.703 -5.832 1 98.31 82 GLY B O 1
ATOM 2019 N N . HIS B 1 83 ? 2.109 -13.625 -6.75 1 98.62 83 HIS B N 1
ATOM 2020 C CA . HIS B 1 83 ? 1.433 -14.844 -7.164 1 98.62 83 HIS B CA 1
ATOM 2021 C C . HIS B 1 83 ? 0.923 -14.734 -8.602 1 98.62 83 HIS B C 1
ATOM 2023 O O . HIS B 1 83 ? 0.28 -13.75 -8.961 1 98.62 83 HIS B O 1
ATOM 2029 N N . GLU B 1 84 ? 1.177 -15.711 -9.375 1 98.19 84 GLU B N 1
ATOM 2030 C CA . GLU B 1 84 ? 0.56 -15.953 -10.672 1 98.19 84 GLU B CA 1
ATOM 2031 C C . GLU B 1 84 ? -0.424 -17.109 -10.617 1 98.19 84 GLU B C 1
ATOM 2033 O O . GLU B 1 84 ? -0.042 -18.234 -10.297 1 98.19 84 GLU B O 1
ATOM 2038 N N . VAL B 1 85 ? -1.696 -16.859 -10.93 1 98.62 85 VAL B N 1
ATOM 2039 C CA . VAL B 1 85 ? -2.76 -17.844 -10.797 1 98.62 85 VAL B CA 1
ATOM 2040 C C . VAL B 1 85 ? -3.076 -18.453 -12.164 1 98.62 85 VAL B C 1
ATOM 2042 O O . VAL B 1 85 ? -3.236 -17.719 -13.148 1 98.62 85 VAL B O 1
ATOM 2045 N N . LYS B 1 86 ? -3.076 -19.766 -12.219 1 98 86 LYS B N 1
ATOM 2046 C CA . LYS B 1 86 ? -3.498 -20.484 -13.43 1 98 86 LYS B CA 1
ATOM 2047 C C . LYS B 1 86 ? -4.562 -21.516 -13.109 1 98 86 LYS B C 1
ATOM 2049 O O . LYS B 1 86 ? -4.363 -22.375 -12.242 1 98 86 LYS B O 1
ATOM 2054 N N . VAL B 1 87 ? -5.688 -21.5 -13.859 1 98.19 87 VAL B N 1
ATOM 2055 C CA . VAL B 1 87 ? -6.797 -22.391 -13.547 1 98.19 87 VAL B CA 1
ATOM 2056 C C . VAL B 1 87 ? -6.941 -23.438 -14.648 1 98.19 87 VAL B C 1
ATOM 2058 O O . VAL B 1 87 ? -7.824 -24.297 -14.586 1 98.19 87 VAL B O 1
ATOM 2061 N N . SER B 1 88 ? -6.031 -23.375 -15.695 1 97.69 88 SER B N 1
ATOM 2062 C CA . SER B 1 88 ? -6.035 -24.375 -16.75 1 97.69 88 SER B CA 1
ATOM 2063 C C . SER B 1 88 ? -4.621 -24.672 -17.25 1 97.69 88 SER B C 1
ATOM 2065 O O . SER B 1 88 ? -3.729 -23.828 -17.125 1 97.69 88 SER B O 1
ATOM 2067 N N . ARG B 1 89 ? -4.473 -25.828 -17.797 1 96.94 89 ARG B N 1
ATOM 2068 C CA . ARG B 1 89 ? -3.189 -26.188 -18.391 1 96.94 89 ARG B CA 1
ATOM 2069 C C . ARG B 1 89 ? -2.84 -25.266 -19.547 1 96.94 89 ARG B C 1
ATOM 2071 O O . ARG B 1 89 ? -1.677 -24.906 -19.734 1 96.94 89 ARG B O 1
ATOM 2078 N N . SER B 1 90 ? -3.836 -24.906 -20.328 1 97.19 90 SER B N 1
ATOM 2079 C CA . SER B 1 90 ? -3.615 -24 -21.453 1 97.19 90 SER B CA 1
ATOM 2080 C C . SER B 1 90 ? -3.064 -22.656 -20.984 1 97.19 90 SER B C 1
ATOM 2082 O O . SER B 1 90 ? -2.148 -22.109 -21.609 1 97.19 90 SER B O 1
ATOM 2084 N N . ASP B 1 91 ? -3.592 -22.156 -19.859 1 95.56 91 ASP B N 1
ATOM 2085 C CA . ASP B 1 91 ? -3.09 -20.906 -19.297 1 95.56 91 ASP B CA 1
ATOM 2086 C C . ASP B 1 91 ? -1.624 -21.047 -18.891 1 95.56 91 ASP B C 1
ATOM 2088 O O . ASP B 1 91 ? -0.827 -20.125 -19.125 1 95.56 91 ASP B O 1
ATOM 2092 N N . TRP B 1 92 ? -1.332 -22.172 -18.312 1 97.44 92 TRP B N 1
ATOM 2093 C CA . TRP B 1 92 ? 0.034 -22.391 -17.844 1 97.44 92 TRP B CA 1
ATOM 2094 C C . TRP B 1 92 ? 0.998 -22.5 -19.031 1 97.44 92 TRP B C 1
ATOM 2096 O O . TRP B 1 92 ? 2.07 -21.891 -19.016 1 97.44 92 TRP B O 1
ATOM 2106 N N . LEU B 1 93 ? 0.578 -23.188 -20.016 1 96.56 93 LEU B N 1
ATOM 2107 C CA . LEU B 1 93 ? 1.413 -23.344 -21.203 1 96.56 93 LEU B CA 1
ATOM 2108 C C . LEU B 1 93 ? 1.685 -21.984 -21.844 1 96.56 93 LEU B C 1
ATOM 2110 O O . LEU B 1 93 ? 2.793 -21.734 -22.328 1 96.56 93 LEU B O 1
ATOM 2114 N N . THR B 1 94 ? 0.709 -21.156 -21.859 1 95.12 94 THR B N 1
ATOM 2115 C CA . THR B 1 94 ? 0.885 -19.797 -22.391 1 95.12 94 THR B CA 1
ATOM 2116 C C . THR B 1 94 ? 1.907 -19.031 -21.578 1 95.12 94 THR B C 1
ATOM 2118 O O . THR B 1 94 ? 2.77 -18.344 -22.125 1 95.12 94 THR B O 1
ATOM 2121 N N . GLU B 1 95 ? 1.857 -19.219 -20.234 1 92.81 95 GLU B N 1
ATOM 2122 C CA . GLU B 1 95 ? 2.809 -18.562 -19.344 1 92.81 95 GLU B CA 1
ATOM 2123 C C . GLU B 1 95 ? 4.227 -19.078 -19.562 1 92.81 95 GLU B C 1
ATOM 2125 O O . GLU B 1 95 ? 5.188 -18.312 -19.547 1 92.81 95 GLU B O 1
ATOM 2130 N N . LEU B 1 96 ? 4.352 -20.312 -19.828 1 93.88 96 LEU B N 1
ATOM 2131 C CA . LEU B 1 96 ? 5.648 -20.969 -20 1 93.88 96 LEU B CA 1
ATOM 2132 C C . LEU B 1 96 ? 6.359 -20.438 -21.234 1 93.88 96 LEU B C 1
ATOM 2134 O O . LEU B 1 96 ? 7.59 -20.453 -21.312 1 93.88 96 LEU B O 1
ATOM 2138 N N . LYS B 1 97 ? 5.527 -19.953 -22.141 1 92.62 97 LYS B N 1
ATOM 2139 C CA . LYS B 1 97 ? 6.113 -19.453 -23.375 1 92.62 97 LYS B CA 1
ATOM 2140 C C . LYS B 1 97 ? 6.84 -18.125 -23.125 1 92.62 97 LYS B C 1
ATOM 2142 O O . LYS B 1 97 ? 7.77 -17.781 -23.859 1 92.62 97 LYS B O 1
ATOM 2147 N N . THR B 1 98 ? 6.383 -17.391 -22.156 1 91.19 98 THR B N 1
ATOM 2148 C CA . THR B 1 98 ? 6.965 -16.078 -21.891 1 91.19 98 THR B CA 1
ATOM 2149 C C . THR B 1 98 ? 7.16 -15.859 -20.391 1 91.19 98 THR B C 1
ATOM 2151 O O . THR B 1 98 ? 6.637 -14.898 -19.828 1 91.19 98 THR B O 1
ATOM 2154 N N . PRO B 1 99 ? 7.961 -16.734 -19.797 1 82.94 99 PRO B N 1
ATOM 2155 C CA . PRO B 1 99 ? 8.125 -16.625 -18.359 1 82.94 99 PRO B CA 1
ATOM 2156 C C . PRO B 1 99 ? 8.773 -15.305 -17.938 1 82.94 99 PRO B C 1
ATOM 2158 O O . PRO B 1 99 ? 8.609 -14.867 -16.797 1 82.94 99 PRO B O 1
ATOM 2161 N N . GLU B 1 100 ? 9.453 -14.602 -18.859 1 86.69 100 GLU B N 1
ATOM 2162 C CA . GLU B 1 100 ? 10.148 -13.352 -18.594 1 86.69 100 GLU B CA 1
ATOM 2163 C C . GLU B 1 100 ? 9.164 -12.234 -18.25 1 86.69 100 GLU B C 1
ATOM 2165 O O . GLU B 1 100 ? 9.531 -11.25 -17.609 1 86.69 100 GLU B O 1
ATOM 2170 N N . LYS B 1 101 ? 7.914 -12.508 -18.594 1 89 101 LYS B N 1
ATOM 2171 C CA . LYS B 1 101 ? 6.887 -11.531 -18.266 1 89 101 LYS B CA 1
ATOM 2172 C C . LYS B 1 101 ? 6.715 -11.406 -16.75 1 89 101 LYS B C 1
ATOM 2174 O O . LYS B 1 101 ? 6.438 -10.32 -16.234 1 89 101 LYS B O 1
ATOM 2179 N N . ALA B 1 102 ? 6.984 -12.492 -16.047 1 92.94 102 ALA B N 1
ATOM 2180 C CA . ALA B 1 102 ? 6.855 -12.477 -14.602 1 92.94 102 ALA B CA 1
ATOM 2181 C C . ALA B 1 102 ? 7.957 -11.641 -13.953 1 92.94 102 ALA B C 1
ATOM 2183 O O . ALA B 1 102 ? 7.801 -11.156 -12.828 1 92.94 102 ALA B O 1
ATOM 2184 N N . GLU B 1 103 ? 9.039 -11.461 -14.742 1 94.44 103 GLU B N 1
ATOM 2185 C CA . GLU B 1 103 ? 10.195 -10.773 -14.188 1 94.44 103 GLU B CA 1
ATOM 2186 C C . GLU B 1 103 ? 9.891 -9.305 -13.906 1 94.44 103 GLU B C 1
ATOM 2188 O O . GLU B 1 103 ? 10.562 -8.672 -13.094 1 94.44 103 GLU B O 1
ATOM 2193 N N . GLU B 1 104 ? 8.859 -8.797 -14.562 1 93 104 GLU B N 1
ATOM 2194 C CA . GLU B 1 104 ? 8.43 -7.422 -14.32 1 93 104 GLU B CA 1
ATOM 2195 C C . GLU B 1 104 ? 8.016 -7.223 -12.867 1 93 104 GLU B C 1
ATOM 2197 O O . GLU B 1 104 ? 8.086 -6.109 -12.344 1 93 104 GLU B O 1
ATOM 2202 N N . PHE B 1 105 ? 7.637 -8.297 -12.25 1 97.5 105 PHE B N 1
ATOM 2203 C CA . PHE B 1 105 ? 7.215 -8.258 -10.852 1 97.5 105 PHE B CA 1
ATOM 2204 C C . PHE B 1 105 ? 8.195 -9.016 -9.969 1 97.5 105 PHE B C 1
ATOM 2206 O O . PHE B 1 105 ? 8.648 -8.492 -8.945 1 97.5 105 PHE B O 1
ATOM 2213 N N . LYS B 1 106 ? 8.547 -10.141 -10.391 1 97.69 106 LYS B N 1
ATOM 2214 C CA . LYS B 1 106 ? 9.305 -11.109 -9.602 1 97.69 106 LYS B CA 1
ATOM 2215 C C . LYS B 1 106 ? 10.594 -10.484 -9.07 1 97.69 106 LYS B C 1
ATOM 2217 O O . LYS B 1 106 ? 11.008 -10.766 -7.941 1 97.69 106 LYS B O 1
ATOM 2222 N N . ARG B 1 107 ? 11.188 -9.641 -9.805 1 97.25 107 ARG B N 1
ATOM 2223 C CA . ARG B 1 107 ? 12.477 -9.07 -9.43 1 97.25 107 ARG B CA 1
ATOM 2224 C C . ARG B 1 107 ? 12.344 -8.164 -8.211 1 97.25 107 ARG B C 1
ATOM 2226 O O . ARG B 1 107 ? 13.344 -7.777 -7.605 1 97.25 107 ARG B O 1
ATOM 2233 N N . TYR B 1 108 ? 11.133 -7.828 -7.84 1 96.88 108 TYR B N 1
ATOM 2234 C CA . TYR B 1 108 ? 10.898 -6.969 -6.684 1 96.88 108 TYR B CA 1
ATOM 2235 C C . TYR B 1 108 ? 10.297 -7.762 -5.531 1 96.88 108 TYR B C 1
ATOM 2237 O O . TYR B 1 108 ? 9.953 -7.195 -4.492 1 96.88 108 TYR B O 1
ATOM 2245 N N . MET B 1 109 ? 10.094 -9.086 -5.707 1 97.38 109 MET B N 1
ATOM 2246 C CA . MET B 1 109 ? 9.414 -9.93 -4.727 1 97.38 109 MET B CA 1
ATOM 2247 C C . MET B 1 109 ? 10.43 -10.742 -3.922 1 97.38 109 MET B C 1
ATOM 2249 O O . MET B 1 109 ? 11.484 -11.117 -4.438 1 97.38 109 MET B O 1
ATOM 2253 N N . ASP B 1 110 ? 10.117 -10.977 -2.686 1 96.25 110 ASP B N 1
ATOM 2254 C CA . ASP B 1 110 ? 10.906 -11.898 -1.879 1 96.25 110 ASP B CA 1
ATOM 2255 C C . ASP B 1 110 ? 10.617 -13.352 -2.266 1 96.25 110 ASP B C 1
ATOM 2257 O O . ASP B 1 110 ? 11.5 -14.211 -2.176 1 96.25 110 ASP B O 1
ATOM 2261 N N . TYR B 1 111 ? 9.406 -13.57 -2.633 1 97.19 111 TYR B N 1
ATOM 2262 C CA . TYR B 1 111 ? 8.938 -14.883 -3.066 1 97.19 111 TYR B CA 1
ATOM 2263 C C . TYR B 1 111 ? 7.992 -14.758 -4.254 1 97.19 111 TYR B C 1
ATOM 2265 O O . TYR B 1 111 ? 7.203 -13.812 -4.332 1 97.19 111 TYR B O 1
ATOM 2273 N N . TRP B 1 112 ? 8.039 -15.703 -5.133 1 97.94 112 TRP B N 1
ATOM 2274 C CA . TRP B 1 112 ? 7.156 -15.75 -6.297 1 97.94 112 TRP B CA 1
ATOM 2275 C C . TRP B 1 112 ? 6.492 -17.109 -6.422 1 97.94 112 TRP B C 1
ATOM 2277 O O . TRP B 1 112 ? 7.168 -18.141 -6.395 1 97.94 112 TRP B O 1
ATOM 2287 N N . TRP B 1 113 ? 5.188 -17.078 -6.566 1 98.69 113 TRP B N 1
ATOM 2288 C CA . TRP B 1 113 ? 4.41 -18.312 -6.504 1 98.69 113 TRP B CA 1
ATOM 2289 C C . TRP B 1 113 ? 3.578 -18.5 -7.77 1 98.69 113 TRP B C 1
ATOM 2291 O O . TRP B 1 113 ? 2.939 -17.562 -8.242 1 98.69 113 TRP B O 1
ATOM 2301 N N . LEU B 1 114 ? 3.604 -19.672 -8.258 1 98.5 114 LEU B N 1
ATOM 2302 C CA . LEU B 1 114 ? 2.521 -20.156 -9.109 1 98.5 114 LEU B CA 1
ATOM 2303 C C . LEU B 1 114 ? 1.422 -20.797 -8.273 1 98.5 114 LEU B C 1
ATOM 2305 O O . LEU B 1 114 ? 1.702 -21.625 -7.406 1 98.5 114 LEU B O 1
ATOM 2309 N N . VAL B 1 115 ? 0.221 -20.391 -8.477 1 98.81 115 VAL B N 1
ATOM 2310 C CA . VAL B 1 115 ? -0.935 -20.969 -7.801 1 98.81 115 VAL B CA 1
ATOM 2311 C C . VAL B 1 115 ? -1.865 -21.609 -8.828 1 98.81 115 VAL B C 1
ATOM 2313 O O . VAL B 1 115 ? -2.326 -20.953 -9.758 1 98.81 115 VAL B O 1
ATOM 2316 N N . VAL B 1 116 ? -2.172 -22.938 -8.641 1 98.69 116 VAL B N 1
ATOM 2317 C CA . VAL B 1 116 ? -2.971 -23.609 -9.664 1 98.69 116 VAL B CA 1
ATOM 2318 C C . VAL B 1 116 ? -4.191 -24.266 -9.016 1 98.69 116 VAL B C 1
ATOM 2320 O O . VAL B 1 116 ? -4.137 -24.672 -7.852 1 98.69 116 VAL B O 1
ATOM 2323 N N . SER B 1 117 ? -5.223 -24.375 -9.766 1 98.31 117 SER B N 1
ATOM 2324 C CA . SER B 1 117 ? -6.477 -24.938 -9.266 1 98.31 117 SER B CA 1
ATOM 2325 C C . SER B 1 117 ? -6.414 -26.453 -9.203 1 98.31 117 SER B C 1
ATOM 2327 O O . SER B 1 117 ? -7.215 -27.094 -8.508 1 98.31 117 SER B O 1
ATOM 2329 N N . ASP B 1 118 ? -5.457 -27 -9.977 1 97.12 118 ASP B N 1
ATOM 2330 C CA . ASP B 1 118 ? -5.301 -28.453 -10.094 1 97.12 118 ASP B CA 1
ATOM 2331 C C . ASP B 1 118 ? -3.83 -28.828 -10.266 1 97.12 118 ASP B C 1
ATOM 2333 O O . ASP B 1 118 ? -3.127 -28.234 -11.086 1 97.12 118 ASP B O 1
ATOM 2337 N N . PRO B 1 119 ? -3.371 -29.828 -9.492 1 95.81 119 PRO B N 1
ATOM 2338 C CA . PRO B 1 119 ? -1.957 -30.188 -9.586 1 95.81 119 PRO B CA 1
ATOM 2339 C C . PRO B 1 119 ? -1.568 -30.688 -10.969 1 95.81 119 PRO B C 1
ATOM 2341 O O . PRO B 1 119 ? -0.394 -30.625 -11.344 1 95.81 119 PRO B O 1
ATOM 2344 N N . ALA B 1 120 ? -2.518 -31.156 -11.695 1 96.44 120 ALA B N 1
ATOM 2345 C CA . ALA B 1 120 ? -2.24 -31.719 -13.016 1 96.44 120 ALA B CA 1
ATOM 2346 C C . ALA B 1 120 ? -1.854 -30.625 -14.008 1 96.44 120 ALA B C 1
ATOM 2348 O O . ALA B 1 120 ? -1.354 -30.906 -15.094 1 96.44 120 ALA B O 1
ATOM 2349 N N . ILE B 1 121 ? -2.047 -29.391 -13.617 1 97.75 121 ILE B N 1
ATOM 2350 C CA . ILE B 1 121 ? -1.792 -28.266 -14.5 1 97.75 121 ILE B CA 1
ATOM 2351 C C . ILE B 1 121 ? -0.291 -28.125 -14.734 1 97.75 121 ILE B C 1
ATOM 2353 O O . ILE B 1 121 ? 0.139 -27.75 -15.828 1 97.75 121 ILE B O 1
ATOM 2357 N N . VAL B 1 122 ? 0.511 -28.438 -13.742 1 98.06 122 VAL B N 1
ATOM 2358 C CA . VAL B 1 122 ? 1.96 -28.281 -13.836 1 98.06 122 VAL B CA 1
ATOM 2359 C C . VAL B 1 122 ? 2.625 -29.656 -13.852 1 98.06 122 VAL B C 1
ATOM 2361 O O . VAL B 1 122 ? 2.533 -30.406 -12.875 1 98.06 122 VAL B O 1
ATOM 2364 N N . LYS B 1 123 ? 3.283 -29.922 -14.852 1 97.62 123 LYS B N 1
ATOM 2365 C CA . LYS B 1 123 ? 3.992 -31.188 -14.945 1 97.62 123 LYS B CA 1
ATOM 2366 C C . LYS B 1 123 ? 5.387 -31.094 -14.328 1 97.62 123 LYS B C 1
ATOM 2368 O O . LYS B 1 123 ? 5.945 -30 -14.227 1 97.62 123 LYS B O 1
ATOM 2373 N N . PRO B 1 124 ? 5.922 -32.25 -13.906 1 96.44 124 PRO B N 1
ATOM 2374 C CA . PRO B 1 124 ? 7.273 -32.25 -13.344 1 96.44 124 PRO B CA 1
ATOM 2375 C C . PRO B 1 124 ? 8.297 -31.578 -14.273 1 96.44 124 PRO B C 1
ATOM 2377 O O . PRO B 1 124 ? 8.266 -31.797 -15.484 1 96.44 124 PRO B O 1
ATOM 2380 N N . GLY B 1 125 ? 9.055 -30.703 -13.734 1 96.38 125 GLY B N 1
ATOM 2381 C CA . GLY B 1 125 ? 10.133 -30.078 -14.5 1 96.38 125 GLY B CA 1
ATOM 2382 C C . GLY B 1 125 ? 9.727 -28.781 -15.156 1 96.38 125 GLY B C 1
ATOM 2383 O O . GLY B 1 125 ? 10.57 -28.078 -15.711 1 96.38 125 GLY B O 1
ATOM 2384 N N . GLU B 1 126 ? 8.43 -28.422 -15.086 1 97.38 126 GLU B N 1
ATOM 2385 C CA . GLU B 1 126 ? 7.945 -27.25 -15.82 1 97.38 126 GLU B CA 1
ATOM 2386 C C . GLU B 1 126 ? 8.07 -25.984 -14.984 1 97.38 126 GLU B C 1
ATOM 2388 O O . GLU B 1 126 ? 8.094 -24.875 -15.531 1 97.38 126 GLU B O 1
ATOM 2393 N N . LEU B 1 127 ? 8.109 -26.094 -13.688 1 97.25 127 LEU B N 1
ATOM 2394 C CA . LEU B 1 127 ? 8.164 -24.922 -12.828 1 97.25 127 LEU B CA 1
ATOM 2395 C C . LEU B 1 127 ? 9.492 -24.188 -12.977 1 97.25 127 LEU B C 1
ATOM 2397 O O . LEU B 1 127 ? 10.555 -24.781 -12.758 1 97.25 127 LEU B O 1
ATOM 2401 N N . PRO B 1 128 ? 9.477 -22.938 -13.375 1 96.44 128 PRO B N 1
ATOM 2402 C CA . PRO B 1 128 ? 10.727 -22.188 -13.555 1 96.44 128 PRO B CA 1
ATOM 2403 C C . PRO B 1 128 ? 11.539 -22.078 -12.266 1 96.44 128 PRO B C 1
ATOM 2405 O O . PRO B 1 128 ? 10.977 -22.109 -11.172 1 96.44 128 PRO B O 1
ATOM 2408 N N . GLU B 1 129 ? 12.844 -21.922 -12.438 1 94.5 129 GLU B N 1
ATOM 2409 C CA . GLU B 1 129 ? 13.703 -21.688 -11.289 1 94.5 129 GLU B CA 1
ATOM 2410 C C . GLU B 1 129 ? 13.273 -20.438 -10.516 1 94.5 129 GLU B C 1
ATOM 2412 O O . GLU B 1 129 ? 12.938 -19.422 -11.125 1 94.5 129 GLU B O 1
ATOM 2417 N N . GLY B 1 130 ? 13.242 -20.562 -9.234 1 96.25 130 GLY B N 1
ATOM 2418 C CA . GLY B 1 130 ? 12.93 -19.422 -8.391 1 96.25 130 GLY B CA 1
ATOM 2419 C C . GLY B 1 130 ? 11.453 -19.328 -8.055 1 96.25 130 GLY B C 1
ATOM 2420 O O . GLY B 1 130 ? 11.047 -18.438 -7.293 1 96.25 130 GLY B O 1
ATOM 2421 N N . TRP B 1 131 ? 10.664 -20.188 -8.672 1 97.69 131 TRP B N 1
ATOM 2422 C CA . TRP B 1 131 ? 9.234 -20.156 -8.391 1 97.69 131 TRP B CA 1
ATOM 2423 C C . TRP B 1 131 ? 8.859 -21.188 -7.336 1 97.69 131 TRP B C 1
ATOM 2425 O O . TRP B 1 131 ? 9.469 -22.266 -7.27 1 97.69 131 TRP B O 1
ATOM 2435 N N . GLY B 1 132 ? 7.953 -20.922 -6.449 1 98.31 132 GLY B N 1
ATOM 2436 C CA . GLY B 1 132 ? 7.23 -21.906 -5.656 1 98.31 132 GLY B CA 1
ATOM 2437 C C . GLY B 1 132 ? 5.914 -22.328 -6.281 1 98.31 132 GLY B C 1
ATOM 2438 O O . GLY B 1 132 ? 5.441 -21.688 -7.23 1 98.31 132 GLY B O 1
ATOM 2439 N N . LEU B 1 133 ? 5.379 -23.391 -5.738 1 98.62 133 LEU B N 1
ATOM 2440 C CA . LEU B 1 133 ? 4.125 -23.906 -6.27 1 98.62 133 LEU B CA 1
ATOM 2441 C C . LEU B 1 133 ? 3.102 -24.109 -5.156 1 98.62 133 LEU B C 1
ATOM 2443 O O . LEU B 1 133 ? 3.391 -24.75 -4.148 1 98.62 133 LEU B O 1
ATOM 2447 N N . MET B 1 134 ? 1.974 -23.453 -5.352 1 98.69 134 MET B N 1
ATOM 2448 C CA . MET B 1 134 ? 0.812 -23.656 -4.488 1 98.69 134 MET B CA 1
ATOM 2449 C C . MET B 1 134 ? -0.328 -24.312 -5.262 1 98.69 134 MET B C 1
ATOM 2451 O O . MET B 1 134 ? -0.513 -24.047 -6.449 1 98.69 134 MET B O 1
ATOM 2455 N N . ILE B 1 135 ? -1.139 -25.156 -4.574 1 98.5 135 ILE B N 1
ATOM 2456 C CA . ILE B 1 135 ? -2.221 -25.875 -5.227 1 98.5 135 ILE B CA 1
ATOM 2457 C C . ILE B 1 135 ? -3.494 -25.766 -4.391 1 98.5 135 ILE B C 1
ATOM 2459 O O . ILE B 1 135 ? -3.436 -25.781 -3.158 1 98.5 135 ILE B O 1
ATOM 2463 N N . LYS B 1 136 ? -4.539 -25.641 -5.086 1 98.25 136 LYS B N 1
ATOM 2464 C CA . LYS B 1 136 ? -5.828 -25.734 -4.41 1 98.25 136 LYS B CA 1
ATOM 2465 C C . LYS B 1 136 ? -6.035 -27.125 -3.814 1 98.25 136 LYS B C 1
ATOM 2467 O O . LYS B 1 136 ? -5.812 -28.141 -4.488 1 98.25 136 LYS B O 1
ATOM 2472 N N . SER B 1 137 ? -6.344 -27.219 -2.594 1 96.56 137 SER B N 1
ATOM 2473 C CA . SER B 1 137 ? -6.703 -28.438 -1.862 1 96.56 137 SER B CA 1
ATOM 2474 C C . SER B 1 137 ? -7.992 -28.234 -1.071 1 96.56 137 SER B C 1
ATOM 2476 O O . SER B 1 137 ? -7.973 -27.688 0.03 1 96.56 137 SER B O 1
ATOM 2478 N N . GLY B 1 138 ? -9.078 -28.703 -1.654 1 95 138 GLY B N 1
ATOM 2479 C CA . GLY B 1 138 ? -10.359 -28.375 -1.05 1 95 138 GLY B CA 1
ATOM 2480 C C . GLY B 1 138 ? -10.648 -26.891 -1.031 1 95 138 GLY B C 1
ATOM 2481 O O . GLY B 1 138 ? -10.602 -26.234 -2.072 1 95 138 GLY B O 1
ATOM 2482 N N . ASN B 1 139 ? -10.883 -26.359 0.211 1 95.12 139 ASN B N 1
ATOM 2483 C CA . ASN B 1 139 ? -11.18 -24.938 0.339 1 95.12 139 ASN B CA 1
ATOM 2484 C C . ASN B 1 139 ? -9.977 -24.156 0.856 1 95.12 139 ASN B C 1
ATOM 2486 O O . ASN B 1 139 ? -10.141 -23.188 1.604 1 95.12 139 ASN B O 1
ATOM 2490 N N . ALA B 1 140 ? -8.82 -24.672 0.481 1 96.69 140 ALA B N 1
ATOM 2491 C CA . ALA B 1 140 ? -7.594 -24 0.913 1 96.69 140 ALA B CA 1
ATOM 2492 C C . ALA B 1 140 ? -6.52 -24.078 -0.167 1 96.69 140 ALA B C 1
ATOM 2494 O O . ALA B 1 140 ? -6.695 -24.766 -1.177 1 96.69 140 ALA B O 1
ATOM 2495 N N . ILE B 1 141 ? -5.52 -23.312 0.001 1 97.31 141 ILE B N 1
ATOM 2496 C CA . ILE B 1 141 ? -4.312 -23.359 -0.817 1 97.31 141 ILE B CA 1
ATOM 2497 C C . ILE B 1 141 ? -3.17 -23.984 -0.015 1 97.31 141 ILE B C 1
ATOM 2499 O O . ILE B 1 141 ? -2.947 -23.625 1.143 1 97.31 141 ILE B O 1
ATOM 2503 N N . ARG B 1 142 ? -2.518 -24.938 -0.601 1 97.25 142 ARG B N 1
ATOM 2504 C CA . ARG B 1 142 ? -1.38 -25.562 0.06 1 97.25 142 ARG B CA 1
ATOM 2505 C C . ARG B 1 142 ? -0.105 -25.391 -0.759 1 97.25 142 ARG B C 1
ATOM 2507 O O . ARG B 1 142 ? -0.156 -25.328 -1.988 1 97.25 142 ARG B O 1
ATOM 2514 N N . VAL B 1 143 ? 1.062 -25.438 -0.057 1 97.94 143 VAL B N 1
ATOM 2515 C CA . VAL B 1 143 ? 2.359 -25.344 -0.722 1 97.94 143 VAL B CA 1
ATOM 2516 C C . VAL B 1 143 ? 2.803 -26.734 -1.173 1 97.94 143 VAL B C 1
ATOM 2518 O O . VAL B 1 143 ? 2.928 -27.656 -0.354 1 97.94 143 VAL B O 1
ATOM 2521 N N . LYS B 1 144 ? 2.973 -26.891 -2.43 1 98 144 LYS B N 1
ATOM 2522 C CA . LYS B 1 144 ? 3.506 -28.141 -2.977 1 98 144 LYS B CA 1
ATOM 2523 C C . LYS B 1 144 ? 5.027 -28.078 -3.09 1 98 144 LYS B C 1
ATOM 2525 O O . LYS B 1 144 ? 5.711 -29.078 -2.824 1 98 144 LYS B O 1
ATOM 2530 N N . LYS B 1 145 ? 5.52 -26.984 -3.547 1 98 145 LYS B N 1
ATOM 2531 C CA . LYS B 1 145 ? 6.949 -26.672 -3.6 1 98 145 LYS B CA 1
ATOM 2532 C C . LYS B 1 145 ? 7.242 -25.297 -3.016 1 98 145 LYS B C 1
ATOM 2534 O O . LYS B 1 145 ? 6.707 -24.297 -3.488 1 98 145 LYS B O 1
ATOM 2539 N N . ALA B 1 146 ? 8.102 -25.25 -2.029 1 97.75 146 ALA B N 1
ATOM 2540 C CA . ALA B 1 146 ? 8.43 -23.984 -1.381 1 97.75 146 ALA B CA 1
ATOM 2541 C C . ALA B 1 146 ? 9.125 -23.031 -2.35 1 97.75 146 ALA B C 1
ATOM 2543 O O . ALA B 1 146 ? 9.984 -23.453 -3.129 1 97.75 146 ALA B O 1
ATOM 2544 N N . ALA B 1 147 ? 8.688 -21.766 -2.311 1 97.81 147 ALA B N 1
ATOM 2545 C CA . ALA B 1 147 ? 9.422 -20.75 -3.061 1 97.81 147 ALA B CA 1
ATOM 2546 C C . ALA B 1 147 ? 10.742 -20.406 -2.371 1 97.81 147 ALA B C 1
ATOM 2548 O O . ALA B 1 147 ? 10.773 -20.172 -1.159 1 97.81 147 ALA B O 1
ATOM 2549 N N . PRO B 1 148 ? 11.805 -20.438 -3.117 1 97 148 PRO B N 1
ATOM 2550 C CA . PRO B 1 148 ? 13.039 -19.953 -2.504 1 97 148 PRO B CA 1
ATOM 2551 C C . PRO B 1 148 ? 13.016 -18.453 -2.23 1 97 148 PRO B C 1
ATOM 2553 O O . PRO B 1 148 ? 12.312 -17.703 -2.922 1 97 148 PRO B O 1
ATOM 2556 N N . LYS B 1 149 ? 13.742 -18.047 -1.211 1 95.12 149 LYS B N 1
ATOM 2557 C CA . LYS B 1 149 ? 13.914 -16.625 -0.99 1 95.12 149 LYS B CA 1
ATOM 2558 C C . LYS B 1 149 ? 14.734 -15.984 -2.109 1 95.12 149 LYS B C 1
ATOM 2560 O O . LYS B 1 149 ? 15.828 -16.469 -2.432 1 95.12 149 LYS B O 1
ATOM 2565 N N . LEU B 1 150 ? 14.219 -14.961 -2.652 1 95.88 150 LEU B N 1
ATOM 2566 C CA . LEU B 1 150 ? 14.906 -14.227 -3.707 1 95.88 150 LEU B CA 1
ATOM 2567 C C . LEU B 1 150 ? 15.648 -13.023 -3.137 1 95.88 150 LEU B C 1
ATOM 2569 O O . LEU B 1 150 ? 15.727 -12.859 -1.918 1 95.88 150 LEU B O 1
ATOM 2573 N N . ASP B 1 151 ? 16.359 -12.281 -3.957 1 94.88 151 ASP B N 1
ATOM 2574 C CA . ASP B 1 151 ? 17.047 -11.047 -3.605 1 94.88 151 ASP B CA 1
ATOM 2575 C C . ASP B 1 151 ? 16.453 -9.852 -4.344 1 94.88 151 ASP B C 1
ATOM 2577 O O . ASP B 1 151 ? 16.953 -9.43 -5.383 1 94.88 151 ASP B O 1
ATOM 2581 N N . PRO B 1 152 ? 15.359 -9.336 -3.768 1 96.19 152 PRO B N 1
ATOM 2582 C CA . PRO B 1 152 ? 14.586 -8.344 -4.512 1 96.19 152 PRO B CA 1
ATOM 2583 C C . PRO B 1 152 ? 15.32 -7.012 -4.672 1 96.19 152 PRO B C 1
ATOM 2585 O O . PRO B 1 152 ? 16.047 -6.598 -3.77 1 96.19 152 PRO B O 1
ATOM 2588 N N . LEU B 1 153 ? 15.156 -6.367 -5.793 1 95.62 153 LEU B N 1
ATOM 2589 C CA . LEU B 1 153 ? 15.5 -4.961 -5.984 1 95.62 153 LEU B CA 1
ATOM 2590 C C . LEU B 1 153 ? 14.523 -4.059 -5.238 1 95.62 153 LEU B C 1
ATOM 2592 O O . LEU B 1 153 ? 13.414 -4.484 -4.895 1 95.62 153 LEU B O 1
ATOM 2596 N N . PRO B 1 154 ? 14.984 -2.824 -4.969 1 93.38 154 PRO B N 1
ATOM 2597 C CA . PRO B 1 154 ? 13.992 -1.888 -4.438 1 93.38 154 PRO B CA 1
ATOM 2598 C C . PRO B 1 154 ? 12.828 -1.653 -5.395 1 93.38 154 PRO B C 1
ATOM 2600 O O . PRO B 1 154 ? 13.031 -1.521 -6.602 1 93.38 154 PRO B O 1
ATOM 2603 N N . MET B 1 155 ? 11.688 -1.639 -4.852 1 94.81 155 MET B N 1
ATOM 2604 C CA . MET B 1 155 ? 10.5 -1.452 -5.688 1 94.81 155 MET B CA 1
ATOM 2605 C C . MET B 1 155 ? 10.445 -0.034 -6.242 1 94.81 155 MET B C 1
ATOM 2607 O O . MET B 1 155 ? 10.523 0.937 -5.488 1 94.81 155 MET B O 1
ATOM 2611 N N . PRO B 1 156 ? 10.266 0.061 -7.551 1 92.06 156 PRO B N 1
ATOM 2612 C CA . PRO B 1 156 ? 10.125 1.41 -8.102 1 92.06 156 PRO B CA 1
ATOM 2613 C C . PRO B 1 156 ? 8.797 2.064 -7.719 1 92.06 156 PRO B C 1
ATOM 2615 O O . PRO B 1 156 ? 7.805 1.367 -7.492 1 92.06 156 PRO B O 1
ATOM 2618 N N . LYS B 1 157 ? 8.766 3.379 -7.688 1 90.94 157 LYS B N 1
ATOM 2619 C CA . LYS B 1 157 ? 7.617 4.141 -7.199 1 90.94 157 LYS B CA 1
ATOM 2620 C C . LYS B 1 157 ? 6.363 3.83 -8.008 1 90.94 157 LYS B C 1
ATOM 2622 O O . LYS B 1 157 ? 5.27 3.711 -7.453 1 90.94 157 LYS B O 1
ATOM 2627 N N . PRO B 1 158 ? 6.434 3.668 -9.328 1 89.62 158 PRO B N 1
ATOM 2628 C CA . PRO B 1 158 ? 5.211 3.361 -10.078 1 89.62 158 PRO B CA 1
ATOM 2629 C C . PRO B 1 158 ? 4.586 2.029 -9.664 1 89.62 158 PRO B C 1
ATOM 2631 O O . PRO B 1 158 ? 3.361 1.916 -9.594 1 89.62 158 PRO B O 1
ATOM 2634 N N . LEU B 1 159 ? 5.383 1.039 -9.398 1 93.56 159 LEU B N 1
ATOM 2635 C CA . LEU B 1 159 ? 4.84 -0.238 -8.945 1 93.56 159 LEU B CA 1
ATOM 2636 C C . LEU B 1 159 ? 4.27 -0.121 -7.539 1 93.56 159 LEU B C 1
ATOM 2638 O O . LEU B 1 159 ? 3.23 -0.711 -7.234 1 93.56 159 LEU B O 1
ATOM 2642 N N . MET B 1 160 ? 4.941 0.632 -6.738 1 95.06 160 MET B N 1
ATOM 2643 C CA . MET B 1 160 ? 4.422 0.874 -5.395 1 95.06 160 MET B CA 1
ATOM 2644 C C . MET B 1 160 ? 3.049 1.536 -5.453 1 95.06 160 MET B C 1
ATOM 2646 O O . MET B 1 160 ? 2.141 1.16 -4.711 1 95.06 160 MET B O 1
ATOM 2650 N N . ALA B 1 161 ? 2.934 2.465 -6.355 1 93.5 161 ALA B N 1
ATOM 2651 C CA . ALA B 1 161 ? 1.653 3.146 -6.531 1 93.5 161 ALA B CA 1
ATOM 2652 C C . ALA B 1 161 ? 0.556 2.16 -6.922 1 93.5 161 ALA B C 1
ATOM 2654 O O . ALA B 1 161 ? -0.549 2.203 -6.375 1 93.5 161 ALA B O 1
ATOM 2655 N N . CYS B 1 162 ? 0.877 1.32 -7.762 1 94.62 162 CYS B N 1
ATOM 2656 C CA . CYS B 1 162 ? -0.091 0.322 -8.203 1 94.62 162 CYS B CA 1
ATOM 2657 C C . CYS B 1 162 ? -0.429 -0.645 -7.074 1 94.62 162 CYS B C 1
ATOM 2659 O O . CYS B 1 162 ? -1.581 -1.056 -6.93 1 94.62 162 CYS B O 1
ATOM 2661 N N . LEU B 1 163 ? 0.582 -1.016 -6.332 1 97.12 163 LEU B N 1
ATOM 2662 C CA . LEU B 1 163 ? 0.369 -1.904 -5.195 1 97.12 163 LEU B CA 1
ATOM 2663 C C . LEU B 1 163 ? -0.545 -1.255 -4.16 1 97.12 163 LEU B C 1
ATOM 2665 O O . LEU B 1 163 ? -1.495 -1.881 -3.684 1 97.12 163 LEU B O 1
ATOM 2669 N N . LEU B 1 164 ? -0.284 0.007 -3.859 1 96.69 164 LEU B N 1
ATOM 2670 C CA . LEU B 1 164 ? -1.107 0.732 -2.896 1 96.69 164 LEU B CA 1
ATOM 2671 C C . LEU B 1 164 ? -2.547 0.839 -3.385 1 96.69 164 LEU B C 1
ATOM 2673 O O . LEU B 1 164 ? -3.486 0.645 -2.609 1 96.69 164 LEU B O 1
ATOM 2677 N N . ARG B 1 165 ? -2.742 1.123 -4.637 1 93.69 165 ARG B N 1
ATOM 2678 C CA . ARG B 1 165 ? -4.074 1.186 -5.227 1 93.69 165 ARG B CA 1
ATOM 2679 C C . ARG B 1 165 ? -4.793 -0.155 -5.102 1 93.69 165 ARG B C 1
ATOM 2681 O O . ARG B 1 165 ? -5.965 -0.204 -4.73 1 93.69 165 ARG B O 1
ATOM 2688 N N . ALA B 1 166 ? -4.09 -1.171 -5.426 1 96 166 ALA B N 1
ATOM 2689 C CA . ALA B 1 166 ? -4.68 -2.506 -5.398 1 96 166 ALA B CA 1
ATOM 2690 C C . ALA B 1 166 ? -5.027 -2.922 -3.971 1 96 166 ALA B C 1
ATOM 2692 O O . ALA B 1 166 ? -6.039 -3.592 -3.74 1 96 166 ALA B O 1
ATOM 2693 N N . VAL B 1 167 ? -4.152 -2.57 -3.033 1 96.56 167 VAL B N 1
ATOM 2694 C CA . VAL B 1 167 ? -4.438 -2.842 -1.628 1 96.56 167 VAL B CA 1
ATOM 2695 C C . VAL B 1 167 ? -5.734 -2.146 -1.219 1 96.56 167 VAL B C 1
ATOM 2697 O O . VAL B 1 167 ? -6.609 -2.76 -0.602 1 96.56 167 VAL B O 1
ATOM 2700 N N . SER B 1 168 ? -5.852 -0.88 -1.552 1 94.69 168 SER B N 1
ATOM 2701 C CA . SER B 1 168 ? -7.039 -0.107 -1.21 1 94.69 168 SER B CA 1
ATOM 2702 C C . SER B 1 168 ? -8.297 -0.727 -1.816 1 94.69 168 SER B C 1
ATOM 2704 O O . SER B 1 168 ? -9.305 -0.901 -1.128 1 94.69 168 SER B O 1
ATOM 2706 N N . LYS B 1 169 ? -8.211 -1.116 -3.062 1 92.94 169 LYS B N 1
ATOM 2707 C CA . LYS B 1 169 ? -9.344 -1.721 -3.764 1 92.94 169 LYS B CA 1
ATOM 2708 C C . LYS B 1 169 ? -9.727 -3.059 -3.139 1 92.94 169 LYS B C 1
ATOM 2710 O O . LYS B 1 169 ? -10.906 -3.346 -2.951 1 92.94 169 LYS B O 1
ATOM 2715 N N . THR B 1 170 ? -8.734 -3.867 -2.805 1 95.38 170 THR B N 1
ATOM 2716 C CA . THR B 1 170 ? -8.969 -5.188 -2.23 1 95.38 170 THR B CA 1
ATOM 2717 C C . THR B 1 170 ? -9.586 -5.07 -0.84 1 95.38 170 THR B C 1
ATOM 2719 O O . THR B 1 170 ? -10.5 -5.824 -0.498 1 95.38 170 THR B O 1
ATOM 2722 N N . ALA B 1 171 ? -9.102 -4.141 -0.072 1 92.69 171 ALA B N 1
ATOM 2723 C CA . ALA B 1 171 ? -9.609 -3.928 1.283 1 92.69 171 ALA B CA 1
ATOM 2724 C C . ALA B 1 171 ? -11.07 -3.498 1.264 1 92.69 171 ALA B C 1
ATOM 2726 O O . ALA B 1 171 ? -11.859 -3.92 2.113 1 92.69 171 ALA B O 1
ATOM 2727 N N . LYS B 1 172 ? -11.484 -2.678 0.334 1 89.5 172 LYS B N 1
ATOM 2728 C CA . LYS B 1 172 ? -12.844 -2.158 0.245 1 89.5 172 LYS B CA 1
ATOM 2729 C C . LYS B 1 172 ? -13.828 -3.266 -0.104 1 89.5 172 LYS B C 1
ATOM 2731 O O . LYS B 1 172 ? -15.016 -3.17 0.215 1 89.5 172 LYS B O 1
ATOM 2736 N N . ARG B 1 173 ? -13.312 -4.266 -0.689 1 84.81 173 ARG B N 1
ATOM 2737 C CA . ARG B 1 173 ? -14.18 -5.383 -1.053 1 84.81 173 ARG B CA 1
ATOM 2738 C C . ARG B 1 173 ? -14.531 -6.219 0.171 1 84.81 173 ARG B C 1
ATOM 2740 O O . ARG B 1 173 ? -15.5 -6.98 0.15 1 84.81 173 ARG B O 1
ATOM 2747 N N . GLY B 1 174 ? -13.938 -5.988 1.271 1 72.88 174 GLY B N 1
ATOM 2748 C CA . GLY B 1 174 ? -14.227 -6.688 2.512 1 72.88 174 GLY B CA 1
ATOM 2749 C C . GLY B 1 174 ? -13.594 -8.062 2.586 1 72.88 174 GLY B C 1
ATOM 2750 O O . GLY B 1 174 ? -14.008 -8.906 3.387 1 72.88 174 GLY B O 1
ATOM 2751 N N . VAL B 1 175 ? -12.781 -8.398 1.605 1 55.41 175 VAL B N 1
ATOM 2752 C CA . VAL B 1 175 ? -12.172 -9.719 1.622 1 55.41 175 VAL B CA 1
ATOM 2753 C C . VAL B 1 175 ? -10.898 -9.695 2.467 1 55.41 175 VAL B C 1
ATOM 2755 O O . VAL B 1 175 ? -10.438 -10.734 2.934 1 55.41 175 VAL B O 1
ATOM 2758 N N . ALA B 1 176 ? -10.281 -8.414 2.375 1 48.31 176 ALA B N 1
ATOM 2759 C CA . ALA B 1 176 ? -9 -8.391 3.08 1 48.31 176 ALA B CA 1
ATOM 2760 C C . ALA B 1 176 ? -9.062 -7.488 4.305 1 48.31 176 ALA B C 1
ATOM 2762 O O . ALA B 1 176 ? -9.812 -6.504 4.32 1 48.31 176 ALA B O 1
#

pLDDT: mean 86.21, std 17.46, range [34.0, 98.81]

Foldseek 3Di:
DPPPPPPPPPPPPPDPPPQDDLVLVVLQVLVVQADADPVGGQKQKFAWFWLFDDDDDIDTFGMKIWGDDQCDPVGRHTFIETEDEDAALVVLVVCLVCVCVCVSPLQAGQAYEYEYADPVSDDPPSDDPQYWYWYDDPSHIDTPGDGHGDDHDHRDPRSVVRRVVRSVVVVVVVSD/DPPPPPPPPPPPDPPPPDQQDLVLVVLQVLVVQADADPVGGQKQKFAWFWLFDDDDDIDTFGMKIWGDDCDDPVHRHTFIETEDEDAALVVLVVCLVCVCVCVSPLQAGQAYEYEYADPVSDDPPSDDPQYWYWYDDPSHIDTPGDGHGDDHDHRDPRSVVRRVVRSVVVVVVVSD

Solvent-accessible surface area (backbone atoms only — not comparable to full-atom values): 19609 Å² total; per-residue (Å²): 135,83,78,76,76,76,73,74,75,74,71,66,72,75,79,76,70,78,78,72,47,66,66,57,50,52,52,36,49,36,52,71,46,52,45,77,46,99,92,39,58,40,37,44,48,22,49,56,28,36,54,45,60,61,89,66,95,63,52,66,43,50,31,37,34,38,39,48,49,54,60,46,92,88,62,33,53,68,34,38,35,37,33,45,74,34,66,42,46,69,55,41,53,57,44,66,73,48,56,68,64,51,49,79,50,45,50,51,17,32,28,32,32,40,36,27,61,43,71,81,46,62,54,92,86,64,72,56,88,64,46,12,33,31,28,47,53,89,92,37,70,42,79,78,37,79,46,48,81,53,82,47,48,83,73,52,68,45,34,50,47,25,42,48,49,18,20,30,56,32,12,58,70,66,65,85,136,83,77,75,76,74,71,75,73,74,71,66,72,77,74,77,72,79,79,73,46,67,68,57,50,52,52,36,48,37,51,72,46,52,45,78,47,98,92,40,59,41,38,44,49,21,48,58,27,36,54,46,60,60,88,67,96,62,51,65,43,51,33,37,34,38,38,48,47,52,61,48,89,87,66,36,50,68,35,38,35,37,32,44,74,33,64,42,46,69,55,42,54,57,44,66,74,47,56,69,64,50,48,80,51,46,49,50,17,33,28,30,29,40,37,26,61,43,70,82,47,60,53,92,86,65,73,56,89,64,47,12,34,32,28,49,53,88,92,37,69,40,78,78,38,78,45,47,80,54,85,46,48,84,73,53,67,45,34,50,46,25,43,48,48,18,21,30,56,33,12,58,69,67,65,86

Secondary structure (DSSP, 8-state):
-----------------PPPPHHHHHHHHHHHT--EETTEESEEEEEEEESSSSSS---EEEEEEEE--TT-TTT---EEEEEEEESSHHHHHHHHH-GGGGHHHHTT-SEEEEEES-GGGS-TT-SPTTEEEEEEETTEEEEEEPPPP--PPPPPHHHHHHHHHHHHHHHHTT--/----------------PPPPPHHHHHHHHHH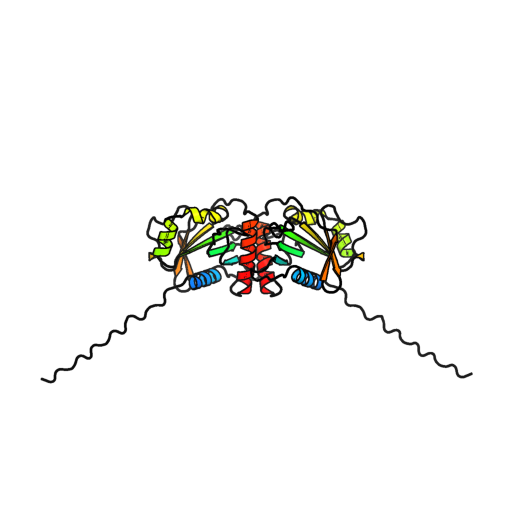HT--EETTEESEEEEEEEESSSSSS---EEEEEEEE--S-BTTTB-SEEEEEEEESSHHHHHHHHH-GGGGHHHHTT-SEEEEEES-GGGS-TT-SPTTEEEEEEETTEEEEEEPPPP--PPPPPHHHHHHHHHHHHHHHHTT--